Protein AF-A0A9P6FK44-F1 (afdb_monomer_lite)

Structure (mmCIF, N/CA/C/O backbone):
data_AF-A0A9P6FK44-F1
#
_entry.id   AF-A0A9P6FK44-F1
#
loop_
_atom_site.group_PDB
_atom_site.id
_atom_site.type_symbol
_atom_site.label_atom_id
_atom_site.label_alt_id
_atom_site.label_comp_id
_atom_site.label_asym_id
_atom_site.label_entity_id
_atom_site.label_seq_id
_atom_site.pdbx_PDB_ins_code
_atom_site.Cartn_x
_atom_site.Cartn_y
_atom_site.Cartn_z
_atom_site.occupancy
_atom_site.B_iso_or_equiv
_atom_site.auth_seq_id
_atom_site.auth_comp_id
_atom_site.auth_asym_id
_atom_site.auth_atom_id
_atom_site.pdbx_PDB_model_num
ATOM 1 N N . LEU A 1 1 ? -2.502 -4.506 -27.641 1.00 49.72 1 LEU A N 1
ATOM 2 C CA . LEU A 1 1 ? -2.031 -5.639 -26.803 1.00 49.72 1 LEU A CA 1
ATOM 3 C C . LEU A 1 1 ? -1.823 -5.286 -25.319 1.00 49.72 1 LEU A C 1
ATOM 5 O O . LEU A 1 1 ? -1.706 -6.205 -24.524 1.00 49.72 1 LEU A O 1
ATOM 9 N N . ILE A 1 2 ? -1.868 -4.007 -24.913 1.00 43.22 2 ILE A N 1
ATOM 10 C CA . ILE A 1 2 ? -1.705 -3.578 -23.504 1.00 43.22 2 ILE A CA 1
ATOM 11 C C . ILE A 1 2 ? -2.934 -3.891 -22.618 1.00 43.22 2 ILE A C 1
ATOM 13 O O . ILE A 1 2 ? -2.785 -4.146 -21.428 1.00 43.22 2 ILE A O 1
ATOM 17 N N . ASN A 1 3 ? -4.137 -3.997 -23.194 1.00 42.41 3 ASN A N 1
ATOM 18 C CA . ASN A 1 3 ? -5.368 -4.211 -22.414 1.00 42.41 3 ASN A CA 1
ATOM 19 C C . ASN A 1 3 ? -5.540 -5.632 -21.840 1.00 42.41 3 ASN A C 1
ATOM 21 O O . ASN A 1 3 ? -6.369 -5.824 -20.958 1.00 42.41 3 ASN A O 1
ATOM 25 N N . ASN A 1 4 ? -4.745 -6.619 -22.274 1.00 44.56 4 ASN A N 1
ATOM 26 C CA . ASN A 1 4 ? -4.814 -7.983 -21.728 1.00 44.56 4 ASN A CA 1
ATOM 27 C C . ASN A 1 4 ? -3.859 -8.224 -20.546 1.00 44.56 4 ASN A C 1
ATOM 29 O O . ASN A 1 4 ? -3.961 -9.262 -19.896 1.00 44.56 4 ASN A O 1
ATOM 33 N N . ALA A 1 5 ? -2.950 -7.289 -20.245 1.00 43.50 5 ALA A N 1
ATOM 34 C CA . ALA A 1 5 ? -2.02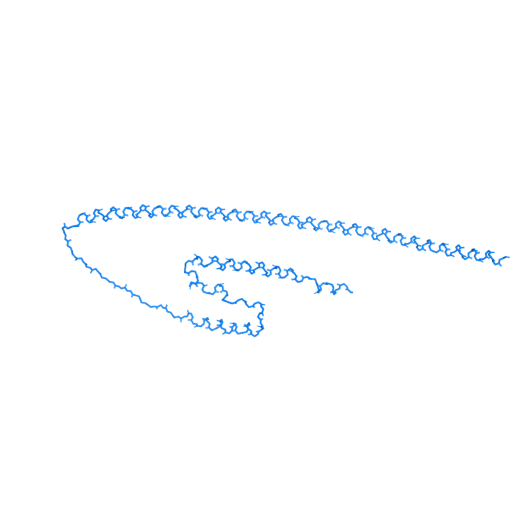8 -7.412 -19.113 1.00 43.50 5 ALA A CA 1
ATOM 35 C C . ALA A 1 5 ? -2.693 -7.054 -17.770 1.00 43.50 5 ALA A C 1
ATOM 37 O O . ALA A 1 5 ? -2.319 -7.603 -16.740 1.00 43.50 5 ALA A O 1
ATOM 38 N N . PHE A 1 6 ? -3.732 -6.209 -17.785 1.00 44.03 6 PHE A N 1
ATOM 39 C CA . PHE A 1 6 ? -4.447 -5.792 -16.573 1.00 44.03 6 PHE A CA 1
ATOM 40 C C . PHE A 1 6 ? -5.552 -6.758 -16.123 1.00 44.03 6 PHE A C 1
ATOM 42 O O . PHE A 1 6 ? -5.918 -6.752 -14.957 1.00 44.03 6 PHE A O 1
ATOM 49 N N . ILE A 1 7 ? -6.050 -7.643 -16.994 1.00 49.22 7 ILE A N 1
ATOM 50 C CA . ILE A 1 7 ? -7.041 -8.667 -16.596 1.00 49.22 7 ILE A CA 1
ATOM 51 C C . ILE A 1 7 ? -6.367 -9.825 -15.831 1.00 49.22 7 ILE A C 1
ATOM 53 O O . ILE A 1 7 ? -7.019 -10.548 -15.088 1.00 49.22 7 ILE A O 1
ATOM 57 N N . LYS A 1 8 ? -5.041 -9.973 -15.960 1.00 51.44 8 LYS A N 1
ATOM 58 C CA . LYS A 1 8 ? -4.207 -10.879 -15.150 1.00 51.44 8 LYS A CA 1
ATOM 59 C C . LYS A 1 8 ? -3.418 -10.147 -14.055 1.00 51.44 8 LYS A C 1
ATOM 61 O O . LYS A 1 8 ? -2.483 -10.725 -13.502 1.00 51.44 8 LYS A O 1
ATOM 66 N N . ALA A 1 9 ? -3.751 -8.888 -13.762 1.00 50.44 9 ALA A N 1
ATOM 67 C CA . ALA A 1 9 ? -3.100 -8.129 -12.701 1.00 50.44 9 ALA A CA 1
ATOM 68 C C . ALA A 1 9 ? -3.618 -8.592 -11.331 1.00 50.44 9 ALA A C 1
ATOM 70 O O . ALA A 1 9 ? -4.561 -8.050 -10.770 1.00 50.44 9 ALA A O 1
ATOM 71 N N . ASP A 1 10 ? -2.964 -9.644 -10.852 1.00 62.06 10 ASP A N 1
ATOM 72 C CA . ASP A 1 10 ? -2.706 -9.961 -9.455 1.00 62.06 10 ASP A CA 1
ATOM 73 C C . ASP A 1 10 ? -3.912 -9.904 -8.499 1.00 62.06 10 ASP A C 1
ATOM 75 O O . ASP A 1 10 ? -4.039 -9.011 -7.667 1.00 62.06 10 ASP A O 1
ATOM 79 N N . ASP A 1 11 ? -4.758 -10.939 -8.525 1.00 60.75 11 ASP A N 1
ATOM 80 C CA . ASP A 1 11 ? -5.801 -11.182 -7.508 1.00 60.75 11 ASP A CA 1
ATOM 81 C C . ASP A 1 11 ? -5.247 -11.318 -6.067 1.00 60.75 11 ASP A C 1
ATOM 83 O O . ASP A 1 11 ? -6.014 -11.432 -5.106 1.00 60.75 11 ASP A O 1
ATOM 87 N N . ARG A 1 12 ? -3.919 -11.279 -5.878 1.00 63.59 12 ARG A N 1
ATOM 88 C CA . ARG A 1 12 ? -3.257 -11.342 -4.568 1.00 63.59 12 ARG A CA 1
ATOM 89 C C . ARG A 1 12 ? -3.709 -10.244 -3.615 1.00 63.59 12 ARG A C 1
ATOM 91 O O . ARG A 1 12 ? -3.839 -10.519 -2.426 1.00 63.59 12 ARG A O 1
ATOM 98 N N . TRP A 1 13 ? -3.999 -9.030 -4.095 1.00 69.50 13 TRP A N 1
ATOM 99 C CA . TRP A 1 13 ? -4.490 -7.963 -3.211 1.00 69.50 13 TRP A CA 1
ATOM 100 C C . TRP A 1 13 ? -5.899 -8.267 -2.688 1.00 69.50 13 TRP A C 1
ATOM 102 O O . TRP A 1 13 ? -6.203 -7.990 -1.529 1.00 69.50 13 TRP A O 1
ATOM 112 N N . LYS A 1 14 ? -6.751 -8.889 -3.513 1.00 70.62 14 LYS A N 1
ATOM 113 C CA . LYS A 1 14 ? -8.105 -9.302 -3.128 1.00 70.62 14 LYS A CA 1
ATOM 114 C C . LYS A 1 14 ? -8.053 -10.443 -2.119 1.00 70.62 14 LYS A C 1
ATOM 116 O O . LYS A 1 14 ? -8.822 -10.440 -1.160 1.00 70.62 14 LYS A O 1
ATOM 121 N N . GLN A 1 15 ? -7.125 -11.380 -2.304 1.00 73.44 15 GLN A N 1
ATOM 122 C CA . GLN A 1 15 ? -6.864 -12.441 -1.337 1.00 73.44 15 GLN A CA 1
ATOM 123 C C . GLN A 1 15 ? -6.353 -11.874 -0.004 1.00 73.44 15 GLN A C 1
ATOM 125 O O . GLN A 1 15 ? -6.938 -12.169 1.033 1.00 73.44 15 GLN A O 1
ATOM 130 N N . ALA A 1 16 ? -5.349 -10.993 -0.027 1.00 70.62 16 ALA A N 1
ATOM 131 C CA . ALA A 1 16 ? -4.820 -10.352 1.178 1.00 70.62 16 ALA A CA 1
ATOM 132 C C . ALA A 1 16 ? -5.887 -9.520 1.913 1.00 70.62 16 ALA A C 1
ATOM 134 O O . ALA A 1 16 ? -5.978 -9.546 3.140 1.00 70.62 16 ALA A O 1
ATOM 135 N N . TRP A 1 17 ? -6.742 -8.811 1.171 1.00 74.06 17 TRP A N 1
ATOM 136 C CA . TRP A 1 17 ? -7.867 -8.069 1.739 1.00 74.06 17 TRP A CA 1
ATOM 137 C C . TRP A 1 17 ? -8.881 -8.993 2.427 1.00 74.06 17 TRP A C 1
ATOM 139 O O . TRP A 1 17 ? -9.330 -8.696 3.535 1.00 74.06 17 TRP A O 1
ATOM 149 N N . LEU A 1 18 ? -9.214 -10.129 1.804 1.00 74.75 18 LEU A N 1
ATOM 150 C CA . LEU A 1 18 ? -10.109 -11.129 2.391 1.00 74.75 18 LEU A CA 1
ATOM 151 C C . LEU A 1 18 ? -9.508 -11.771 3.641 1.00 74.75 18 LEU A C 1
ATOM 153 O O . LEU A 1 18 ? -10.197 -11.870 4.653 1.00 74.75 18 LEU A O 1
ATOM 157 N N . GLU A 1 19 ? -8.234 -12.155 3.599 1.00 74.88 19 GLU A N 1
ATOM 158 C CA . GLU A 1 19 ? -7.525 -12.745 4.738 1.00 74.88 19 GLU A CA 1
ATOM 159 C C . GLU A 1 19 ? -7.482 -11.784 5.934 1.00 74.88 19 GLU A C 1
ATOM 161 O O . GLU A 1 19 ? -7.822 -12.171 7.055 1.00 74.88 19 GLU A O 1
ATOM 166 N N . ASN A 1 20 ? -7.159 -10.508 5.699 1.00 72.25 20 ASN A N 1
ATOM 167 C CA . ASN A 1 20 ? -7.159 -9.488 6.749 1.00 72.25 20 ASN A CA 1
ATOM 168 C C . ASN A 1 20 ? -8.558 -9.273 7.345 1.00 72.25 20 ASN A C 1
ATOM 170 O O . ASN A 1 20 ? -8.705 -9.142 8.561 1.00 72.25 20 ASN A O 1
ATOM 174 N N . ARG A 1 21 ? -9.601 -9.276 6.507 1.00 76.06 21 ARG A N 1
ATOM 175 C CA . ARG A 1 21 ? -10.987 -9.111 6.962 1.00 76.06 21 ARG A CA 1
ATOM 176 C C . ARG A 1 21 ? -11.486 -10.319 7.757 1.00 76.06 21 ARG A C 1
ATOM 178 O O . ARG A 1 21 ? -12.197 -10.127 8.739 1.00 76.06 21 ARG A O 1
ATOM 185 N N . LEU A 1 22 ? -11.094 -11.536 7.375 1.00 76.25 22 LEU A N 1
ATOM 186 C CA . LEU A 1 22 ? -11.424 -12.759 8.113 1.00 76.25 22 LEU A CA 1
ATOM 187 C C . LEU A 1 22 ? -10.784 -12.767 9.497 1.00 76.25 22 LEU A C 1
ATOM 189 O O . LEU A 1 22 ? -11.488 -13.000 10.472 1.00 76.25 22 LEU A O 1
ATOM 193 N N . ARG A 1 23 ? -9.496 -12.419 9.597 1.00 76.69 23 ARG A N 1
ATOM 194 C CA . ARG A 1 23 ? -8.820 -12.306 10.898 1.00 76.69 23 ARG A CA 1
ATOM 195 C C . ARG A 1 23 ? -9.512 -11.308 11.818 1.00 76.69 23 ARG A C 1
ATOM 197 O O . ARG A 1 23 ? -9.655 -11.573 13.003 1.00 76.69 23 ARG A O 1
ATOM 204 N N . TYR A 1 24 ? -9.971 -10.177 11.285 1.00 77.69 24 TYR A N 1
ATOM 205 C CA . TYR A 1 24 ? -10.696 -9.193 12.088 1.00 77.69 24 TYR A CA 1
ATOM 206 C C . TYR A 1 24 ? -12.019 -9.749 12.636 1.00 77.69 24 TYR A C 1
ATOM 208 O O . TYR A 1 24 ? -12.319 -9.571 13.815 1.00 77.69 24 TYR A O 1
ATOM 216 N N . VAL A 1 25 ? -12.790 -10.455 11.798 1.00 77.06 25 VAL A N 1
ATOM 217 C CA . VAL A 1 25 ? -14.045 -11.102 12.216 1.00 77.06 25 VAL A CA 1
ATOM 218 C C . VAL A 1 25 ? -13.781 -12.207 13.237 1.00 77.06 25 VAL A C 1
ATOM 220 O O . VAL A 1 25 ? -14.467 -12.253 14.248 1.00 77.06 25 VAL A O 1
ATOM 223 N N . GLU A 1 26 ? -12.768 -13.043 13.018 1.00 76.56 26 GLU A N 1
ATOM 224 C CA . GLU A 1 26 ? -12.374 -14.118 13.934 1.00 76.56 26 GLU A CA 1
ATOM 225 C C . GLU A 1 26 ? -11.943 -13.573 15.301 1.00 76.56 26 GLU A C 1
ATOM 227 O O . GLU A 1 26 ? -12.361 -14.084 16.336 1.00 76.56 26 GLU A O 1
ATOM 232 N N . ILE A 1 27 ? -11.151 -12.497 15.330 1.00 75.81 27 ILE A N 1
ATOM 233 C CA . ILE A 1 27 ? -10.742 -11.848 16.582 1.00 75.81 27 ILE A CA 1
ATOM 234 C C . ILE A 1 27 ? -11.962 -11.260 17.299 1.00 75.81 27 ILE A C 1
ATOM 236 O O . ILE A 1 27 ? -12.119 -11.471 18.500 1.00 75.81 27 ILE A O 1
ATOM 240 N N . ALA A 1 28 ? -12.844 -10.557 16.582 1.00 78.94 28 ALA A N 1
ATOM 241 C CA . ALA A 1 28 ? -14.073 -10.014 17.159 1.00 78.94 28 ALA A CA 1
ATOM 242 C C . ALA A 1 28 ? -14.981 -11.123 17.716 1.00 78.94 28 ALA A C 1
ATOM 244 O O . ALA A 1 28 ? -15.521 -10.996 18.817 1.00 78.94 28 ALA A O 1
ATOM 245 N N . GLU A 1 29 ? -15.095 -12.233 16.989 1.00 79.19 29 GLU A N 1
ATOM 246 C CA . GLU A 1 29 ? -15.841 -13.404 17.419 1.00 79.19 29 GLU A CA 1
ATOM 247 C C . GLU A 1 29 ? -15.226 -14.024 18.685 1.00 79.19 29 GLU A C 1
ATOM 249 O O . GLU A 1 29 ? -15.941 -14.267 19.661 1.00 79.19 29 GLU A O 1
ATOM 254 N N . ASN A 1 30 ? -13.907 -14.225 18.707 1.00 79.69 30 ASN A N 1
ATOM 255 C CA . ASN A 1 30 ? -13.181 -14.792 19.843 1.00 79.69 30 ASN A CA 1
ATOM 256 C C . ASN A 1 30 ? -13.307 -13.925 21.099 1.00 79.69 30 ASN A C 1
ATOM 258 O O . ASN A 1 30 ? -13.574 -14.442 22.182 1.00 79.69 30 ASN A O 1
ATOM 262 N N . MET A 1 31 ? -13.208 -12.601 20.958 1.00 76.81 31 MET A N 1
ATOM 263 C CA . MET A 1 31 ? -13.399 -11.678 22.080 1.00 76.81 31 MET A CA 1
ATOM 264 C C . MET A 1 31 ? -14.824 -11.738 22.649 1.00 76.81 31 MET A C 1
ATOM 266 O O . MET A 1 31 ? -15.002 -11.609 23.859 1.00 76.81 31 MET A O 1
ATOM 270 N N . SER A 1 32 ? -15.835 -11.984 21.808 1.00 80.75 32 SER A N 1
ATOM 271 C CA . SER A 1 32 ? -17.236 -12.046 22.248 1.00 80.75 32 SER A CA 1
ATOM 272 C C . SER A 1 32 ? -17.562 -13.249 23.145 1.00 80.75 32 SER A C 1
ATOM 274 O O . SER A 1 32 ? -18.490 -13.166 23.945 1.00 80.75 32 SER A O 1
ATOM 276 N N . TYR A 1 33 ? -16.798 -14.350 23.070 1.00 76.44 33 TYR A N 1
ATOM 277 C CA . TYR A 1 33 ? -17.008 -15.523 23.936 1.00 76.44 33 TYR A CA 1
ATOM 278 C C . TYR A 1 33 ? -16.711 -15.243 25.410 1.00 76.44 33 TYR A C 1
ATOM 280 O O . TYR A 1 33 ? -17.233 -15.930 26.284 1.00 76.44 33 TYR A O 1
ATOM 288 N N . HIS A 1 34 ? -15.876 -14.246 25.691 1.00 80.56 34 HIS A N 1
ATOM 289 C CA . HIS A 1 34 ? -15.496 -13.893 27.055 1.00 80.56 34 HIS A CA 1
ATOM 290 C C . HIS A 1 34 ? -16.488 -12.940 27.729 1.00 80.56 34 HIS A C 1
ATOM 292 O O . HIS A 1 34 ? -16.311 -12.621 28.902 1.00 80.56 34 HIS A O 1
ATOM 298 N N . ILE A 1 35 ? -17.523 -12.489 27.012 1.00 80.94 35 ILE A N 1
ATOM 299 C CA . ILE A 1 35 ? -18.550 -11.588 27.533 1.00 80.94 35 ILE A CA 1
ATOM 300 C C . ILE A 1 35 ? -19.781 -12.426 27.925 1.00 80.94 35 ILE A C 1
ATOM 302 O O . ILE A 1 35 ? -20.461 -12.955 27.039 1.00 80.94 35 ILE A O 1
ATOM 306 N N . PRO A 1 36 ? -20.099 -12.563 29.228 1.00 83.00 36 PRO A N 1
ATOM 307 C CA . PRO A 1 36 ? -21.263 -13.326 29.680 1.00 83.00 36 PRO A CA 1
ATOM 308 C C . PRO A 1 36 ? -22.567 -12.783 29.080 1.00 83.00 36 PRO A C 1
ATOM 310 O O . PRO A 1 36 ? -22.758 -11.571 29.009 1.00 83.00 36 PRO A O 1
ATOM 313 N N . GLY A 1 37 ? -23.455 -13.670 28.619 1.00 80.19 37 GLY A N 1
ATOM 314 C CA . GLY A 1 37 ? -24.763 -13.311 28.051 1.00 80.19 37 GLY A CA 1
ATOM 315 C C . GLY A 1 37 ? -24.732 -12.644 26.667 1.00 80.19 37 GLY A C 1
ATOM 316 O O . GLY A 1 37 ? -25.777 -12.471 26.038 1.00 80.19 37 GLY A O 1
ATOM 317 N N . PHE A 1 38 ? -23.555 -12.303 26.129 1.00 82.44 38 PHE A N 1
ATOM 318 C CA . PHE A 1 38 ? -23.446 -11.623 24.834 1.00 82.44 38 PHE A CA 1
ATOM 319 C C . PHE A 1 38 ? -23.967 -12.490 23.684 1.00 82.44 38 PHE A C 1
ATOM 321 O O . PHE A 1 38 ? -24.707 -12.018 22.825 1.00 82.44 38 PHE A O 1
ATOM 328 N N . ARG A 1 39 ? -23.622 -13.782 23.684 1.00 75.75 39 ARG A N 1
ATOM 329 C CA . ARG A 1 39 ? -24.067 -14.745 22.662 1.00 75.75 39 ARG A CA 1
ATOM 330 C C . ARG A 1 39 ? -25.569 -15.001 22.709 1.00 75.75 39 ARG A C 1
ATOM 332 O O . ARG A 1 39 ? -26.142 -15.264 21.664 1.00 75.75 39 ARG A O 1
ATOM 339 N N . GLU A 1 40 ? -26.174 -14.924 23.889 1.00 77.88 40 GLU A N 1
ATOM 340 C CA . GLU A 1 40 ? -27.610 -15.130 24.114 1.00 77.88 40 GLU A CA 1
ATOM 341 C C . GLU A 1 40 ? -28.414 -13.894 23.697 1.00 77.88 40 GLU A C 1
ATOM 343 O O . GLU A 1 40 ? -29.462 -14.013 23.073 1.00 77.88 40 GLU A O 1
ATOM 348 N N . THR A 1 41 ? -27.874 -12.703 23.965 1.00 80.19 41 THR A N 1
ATOM 349 C CA . THR A 1 41 ? -28.511 -11.423 23.620 1.00 80.19 41 THR A CA 1
ATOM 350 C C . THR A 1 41 ? -28.349 -11.087 22.133 1.00 80.19 41 THR A C 1
ATOM 352 O O . THR A 1 41 ? -29.250 -10.534 21.508 1.00 80.19 41 THR A O 1
ATOM 355 N N . PHE A 1 42 ? -27.205 -11.440 21.535 1.00 77.06 42 PHE A N 1
ATOM 356 C CA . PHE A 1 42 ? -26.833 -11.071 20.166 1.00 77.06 42 PHE A CA 1
ATOM 357 C C . PHE A 1 42 ? -26.533 -12.297 19.293 1.00 77.06 42 PHE A C 1
ATOM 359 O O . PHE A 1 42 ? -25.536 -12.335 18.567 1.00 77.06 42 PHE A O 1
ATOM 366 N N . ILE A 1 43 ? -27.428 -13.292 19.323 1.00 69.25 43 ILE A N 1
ATOM 367 C CA . ILE A 1 43 ? -27.321 -14.556 18.562 1.00 69.25 43 ILE A CA 1
ATOM 368 C C . ILE A 1 43 ? -27.067 -14.317 17.059 1.00 69.25 43 ILE A C 1
ATOM 370 O O . ILE A 1 43 ? -26.424 -15.139 16.403 1.00 69.25 43 ILE A O 1
ATOM 374 N N . ASN A 1 44 ? -27.536 -13.186 16.518 1.00 67.62 44 ASN A N 1
ATOM 375 C CA . ASN A 1 44 ? -27.514 -12.876 15.086 1.00 67.62 44 ASN A CA 1
ATOM 376 C C . ASN A 1 44 ? -26.368 -11.950 14.641 1.00 67.62 44 ASN A C 1
ATOM 378 O O . ASN A 1 44 ? -26.274 -11.642 13.453 1.00 67.62 44 ASN A O 1
ATOM 382 N N . TRP A 1 45 ? -25.503 -11.477 15.550 1.00 71.44 45 TRP A N 1
ATOM 383 C CA . TRP A 1 45 ? -24.444 -10.526 15.171 1.00 71.44 45 TRP A CA 1
ATOM 384 C C . TRP A 1 45 ? -23.257 -11.168 14.461 1.00 71.44 45 TRP A C 1
ATOM 386 O O . TRP A 1 45 ? -22.592 -10.509 13.661 1.00 71.44 45 TRP A O 1
ATOM 396 N N . PHE A 1 46 ? -23.023 -12.455 14.707 1.00 66.56 46 PHE A N 1
ATOM 397 C CA . PHE A 1 46 ? -22.014 -13.228 14.000 1.00 66.56 46 PHE A CA 1
ATOM 398 C C . PHE A 1 46 ? -22.695 -14.299 13.145 1.00 66.56 46 PHE A C 1
ATOM 400 O O . PHE A 1 46 ? -23.558 -15.027 13.646 1.00 66.56 46 PHE A O 1
ATOM 407 N N . PRO A 1 47 ? -22.338 -14.422 11.855 1.00 63.06 47 PRO A N 1
ATOM 408 C CA . PRO A 1 47 ? -22.848 -15.503 11.029 1.00 63.06 47 PRO A CA 1
ATOM 409 C C . PRO A 1 47 ? -22.429 -16.843 11.638 1.00 63.06 47 PRO A C 1
ATOM 411 O O . PRO A 1 47 ? -21.242 -17.081 11.831 1.00 63.06 47 PRO A O 1
ATOM 414 N N . LYS A 1 48 ? -23.387 -17.744 11.885 1.00 62.06 48 LYS A N 1
ATOM 415 C CA . LYS A 1 48 ? -23.082 -19.113 12.348 1.00 62.06 48 LYS A CA 1
ATOM 416 C C . LYS A 1 48 ? -22.233 -19.892 11.333 1.00 62.06 48 LYS A C 1
ATOM 418 O O . LYS A 1 48 ? -21.519 -20.813 11.707 1.00 62.06 48 LYS A O 1
ATOM 423 N N . GLU A 1 49 ? -22.324 -19.526 10.053 1.00 59.00 49 GLU A N 1
ATOM 424 C CA . GLU A 1 49 ? -21.579 -20.127 8.946 1.00 59.00 49 GLU A CA 1
ATOM 425 C C . GLU A 1 49 ? -21.175 -19.027 7.944 1.00 59.00 49 GLU A C 1
ATOM 427 O O . GLU A 1 49 ? -22.029 -18.298 7.430 1.00 59.00 49 GLU A O 1
ATOM 432 N N . ILE A 1 50 ? -19.875 -18.895 7.650 1.00 59.06 50 ILE A N 1
ATOM 433 C CA . ILE A 1 50 ? -19.351 -17.942 6.658 1.00 59.06 50 ILE A CA 1
ATOM 434 C C . ILE A 1 50 ? -19.174 -18.664 5.315 1.00 59.06 50 ILE A C 1
ATOM 436 O O . ILE A 1 50 ? -18.259 -19.458 5.108 1.00 59.06 50 ILE A O 1
ATOM 440 N N . TYR A 1 51 ? -20.067 -18.373 4.374 1.00 54.00 51 TYR A N 1
ATOM 441 C CA . TYR A 1 51 ? -20.197 -19.057 3.087 1.00 54.00 51 TYR A CA 1
ATOM 442 C C . TYR A 1 51 ? -19.423 -18.350 1.959 1.00 54.00 51 TYR A C 1
ATOM 444 O O . TYR A 1 51 ? -20.027 -17.811 1.036 1.00 54.00 51 TYR A O 1
ATOM 452 N N . TYR A 1 52 ? -18.086 -18.332 2.011 1.00 53.81 52 TYR A N 1
ATOM 453 C CA . TYR A 1 52 ? -17.284 -17.631 0.986 1.00 53.81 52 TYR A CA 1
ATOM 454 C C . TYR A 1 52 ? -16.793 -18.525 -0.169 1.00 53.81 52 TYR A C 1
ATOM 456 O O . 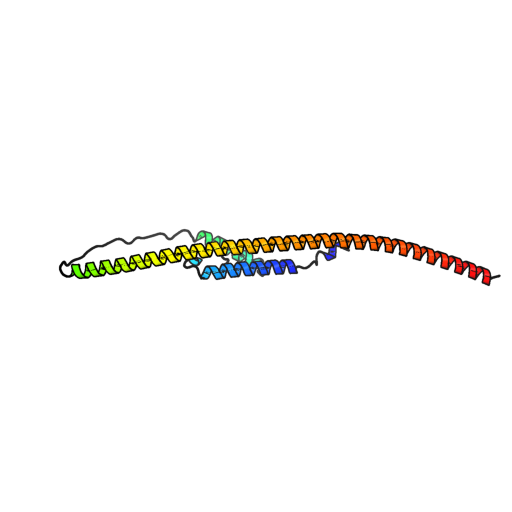TYR A 1 52 ? -16.607 -18.044 -1.283 1.00 53.81 52 TYR A O 1
ATOM 464 N N . THR A 1 53 ? -16.660 -19.839 0.048 1.00 47.38 53 THR A N 1
ATOM 465 C CA . THR A 1 53 ? -16.496 -20.858 -1.018 1.00 47.38 53 THR A CA 1
ATOM 466 C C . THR A 1 53 ? -17.831 -21.474 -1.437 1.00 47.38 53 THR A C 1
ATOM 468 O O . THR A 1 53 ? -17.885 -22.490 -2.132 1.00 47.38 53 THR A O 1
ATOM 471 N N . ALA A 1 54 ? -18.928 -20.880 -0.977 1.00 61.53 54 ALA A N 1
ATOM 472 C CA . ALA A 1 54 ? -20.241 -21.455 -1.120 1.00 61.53 54 ALA A CA 1
ATOM 473 C C . ALA A 1 54 ? -20.714 -21.403 -2.562 1.00 61.53 54 ALA A C 1
ATOM 475 O O . ALA A 1 54 ? -20.660 -20.378 -3.244 1.00 61.53 54 ALA A O 1
ATOM 476 N N . THR A 1 55 ? -21.252 -22.526 -3.008 1.00 66.50 55 THR A N 1
ATOM 477 C CA . THR A 1 55 ? -21.970 -22.571 -4.272 1.00 66.50 55 THR A CA 1
ATOM 478 C C . THR A 1 55 ? -23.186 -21.635 -4.206 1.00 66.50 55 THR A C 1
ATOM 480 O O . THR A 1 55 ? -23.784 -21.467 -3.136 1.00 66.50 55 THR A O 1
ATOM 483 N N . PRO A 1 56 ? -23.640 -21.072 -5.341 1.00 69.81 56 PRO A N 1
ATOM 484 C CA . PRO A 1 56 ? -24.860 -20.258 -5.389 1.00 69.81 56 PRO A CA 1
ATOM 485 C C . PRO A 1 56 ? -26.083 -20.948 -4.757 1.00 69.81 56 PRO A C 1
ATOM 487 O O . PRO A 1 56 ? -26.977 -20.295 -4.221 1.00 69.81 56 PRO A O 1
ATOM 490 N N . TYR A 1 57 ? -26.105 -22.284 -4.778 1.00 73.88 57 TYR A N 1
ATOM 491 C CA . TYR A 1 57 ? -27.120 -23.096 -4.118 1.00 73.88 57 TYR A CA 1
ATOM 492 C C . TYR A 1 57 ? -27.093 -22.965 -2.586 1.00 73.88 57 TYR A C 1
ATOM 494 O O . TYR A 1 57 ? -28.140 -22.754 -1.977 1.00 73.88 57 TYR A O 1
ATOM 502 N N . GLN A 1 58 ? -25.915 -23.045 -1.964 1.00 70.50 58 GLN A N 1
ATOM 503 C CA . GLN A 1 58 ? -25.755 -22.908 -0.510 1.00 70.50 58 GLN A CA 1
ATOM 504 C C . GLN A 1 58 ? -26.152 -21.507 -0.031 1.00 70.50 58 GLN A C 1
ATOM 506 O O . GLN A 1 58 ? -26.896 -21.383 0.940 1.00 70.50 58 GLN A O 1
ATOM 511 N N . VAL A 1 59 ? -25.777 -20.464 -0.780 1.00 69.94 59 VAL A N 1
ATOM 512 C CA . VAL A 1 59 ? -26.196 -19.080 -0.500 1.00 69.94 59 VAL A CA 1
ATOM 513 C C . VAL A 1 59 ? -27.722 -18.951 -0.553 1.00 69.94 59 VAL A C 1
ATOM 515 O O . VAL A 1 59 ? -28.339 -18.392 0.350 1.00 69.94 59 VAL A O 1
ATOM 518 N N . LYS A 1 60 ? -28.369 -19.536 -1.569 1.00 75.25 60 LYS A N 1
ATOM 519 C CA . LYS A 1 60 ? -29.836 -19.525 -1.693 1.00 75.25 60 LYS A CA 1
ATOM 520 C C . LYS A 1 60 ? -30.536 -20.247 -0.535 1.00 75.25 60 LYS A C 1
ATOM 522 O O . LYS A 1 60 ? -31.604 -19.816 -0.107 1.00 75.25 60 LYS A O 1
ATOM 527 N N . GLN A 1 61 ? -29.964 -21.343 -0.036 1.00 74.94 61 GLN A N 1
ATOM 528 C CA . GLN 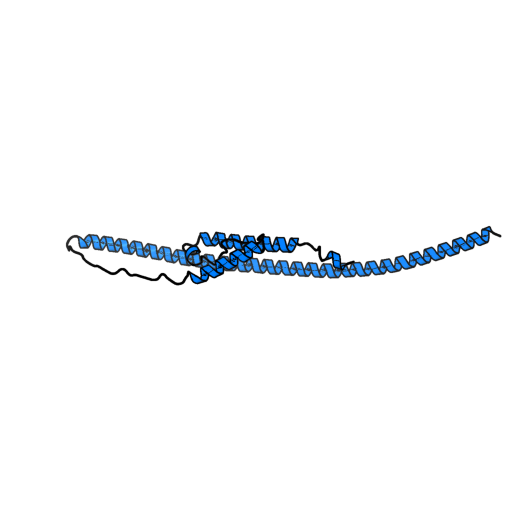A 1 61 ? -30.511 -22.076 1.111 1.00 74.94 61 GLN A CA 1
ATOM 529 C C . GLN A 1 61 ? -30.354 -21.300 2.425 1.00 74.94 61 GLN A C 1
ATOM 531 O O . GLN A 1 61 ? -31.280 -21.306 3.234 1.00 74.94 61 GLN A O 1
ATOM 536 N N . TYR A 1 62 ? -29.240 -20.587 2.607 1.00 70.75 62 TYR A N 1
ATOM 537 C CA . TYR A 1 62 ? -29.024 -19.707 3.757 1.00 70.75 62 TYR A CA 1
ATOM 538 C C . TYR A 1 62 ? -30.102 -18.619 3.847 1.00 70.75 62 TYR A C 1
ATOM 540 O O . TYR A 1 62 ? -30.781 -18.514 4.866 1.00 70.75 62 TYR A O 1
ATOM 548 N N . TRP A 1 63 ? -30.357 -17.892 2.754 1.00 72.12 63 TRP A N 1
ATOM 549 C CA . TRP A 1 63 ? -31.383 -16.841 2.735 1.00 72.12 63 TRP A CA 1
ATOM 550 C C . TRP A 1 63 ? -32.791 -17.366 3.047 1.00 72.12 63 TRP A C 1
ATOM 552 O O . TRP A 1 63 ? -33.558 -16.702 3.734 1.00 72.12 63 TRP A O 1
ATOM 562 N N . ARG A 1 64 ? -33.119 -18.596 2.626 1.00 76.50 64 ARG A N 1
ATOM 563 C CA . ARG A 1 64 ? -34.384 -19.266 2.988 1.00 76.50 64 ARG A CA 1
ATOM 564 C C . ARG A 1 64 ? -34.477 -19.665 4.460 1.00 76.50 64 ARG A C 1
ATOM 566 O O . ARG A 1 64 ? -35.574 -19.943 4.936 1.00 76.50 64 ARG A O 1
ATOM 573 N N . ARG A 1 65 ? -33.346 -19.832 5.145 1.00 70.56 65 ARG A N 1
ATOM 574 C CA . ARG A 1 65 ? -33.304 -20.150 6.576 1.00 70.56 65 ARG A CA 1
ATOM 575 C C . ARG A 1 65 ? -33.412 -18.871 7.400 1.00 70.56 65 ARG A C 1
ATOM 577 O O . ARG A 1 65 ? -34.230 -18.834 8.303 1.00 70.56 65 ARG A O 1
ATOM 584 N N . VAL A 1 66 ? -32.668 -17.825 7.034 1.00 65.81 66 VAL A N 1
ATOM 585 C CA . VAL A 1 66 ? -32.747 -16.503 7.682 1.00 65.81 66 VAL A CA 1
ATOM 586 C C . VAL A 1 66 ? -34.166 -15.943 7.616 1.00 65.81 66 VAL A C 1
ATOM 588 O O . VAL A 1 66 ? -34.717 -15.586 8.646 1.00 65.81 66 VAL A O 1
ATOM 591 N N . ALA A 1 67 ? -34.807 -16.000 6.444 1.00 67.31 67 ALA A N 1
ATOM 592 C CA . ALA A 1 67 ? -36.185 -15.533 6.277 1.00 67.31 67 ALA A CA 1
ATOM 593 C C . ALA A 1 67 ? -37.224 -16.286 7.135 1.00 67.31 67 ALA A C 1
ATOM 595 O O . ALA A 1 67 ? -38.326 -15.788 7.299 1.00 67.31 67 ALA A O 1
ATOM 596 N N . ARG A 1 68 ? -36.898 -17.477 7.661 1.00 65.50 68 ARG A N 1
ATOM 597 C CA . ARG A 1 68 ? -37.767 -18.231 8.582 1.00 65.50 68 ARG A CA 1
ATOM 598 C C . ARG A 1 68 ? -37.519 -17.898 10.052 1.00 65.50 68 ARG A C 1
ATOM 600 O O . ARG A 1 68 ? -38.429 -18.027 10.852 1.00 65.50 68 ARG A O 1
ATOM 607 N N . ILE A 1 69 ? -36.302 -17.484 10.404 1.00 61.56 69 ILE A N 1
ATOM 608 C CA . ILE A 1 69 ? -35.930 -17.165 11.790 1.00 61.56 69 ILE A CA 1
ATOM 609 C C . ILE A 1 69 ? -36.544 -15.824 12.222 1.00 61.56 69 ILE A C 1
ATOM 611 O O . ILE A 1 69 ? -36.953 -15.695 13.370 1.00 61.56 69 ILE A O 1
ATOM 615 N N . ASP A 1 70 ? -36.686 -14.863 11.304 1.00 54.69 70 ASP A N 1
ATOM 616 C CA . ASP A 1 70 ? -37.354 -13.581 11.590 1.00 54.69 70 ASP A CA 1
ATOM 617 C C . ASP A 1 70 ? -38.848 -13.741 11.953 1.00 54.69 70 ASP A C 1
ATOM 619 O O . ASP A 1 70 ? -39.423 -12.846 12.568 1.00 54.69 70 ASP A O 1
ATOM 623 N N . GLU A 1 71 ? -39.476 -14.878 11.626 1.00 55.12 71 GLU A N 1
ATOM 624 C CA . GLU A 1 71 ? -40.879 -15.169 11.968 1.00 55.12 71 GLU A CA 1
ATOM 625 C C . GLU A 1 71 ? -41.053 -15.833 13.353 1.00 55.12 71 GLU A C 1
ATOM 627 O O . GLU A 1 71 ? -42.156 -15.811 13.892 1.00 55.12 71 GLU A O 1
ATOM 632 N N . GLU A 1 72 ? -39.993 -16.383 13.965 1.00 52.66 72 GLU A N 1
ATOM 633 C CA . GLU A 1 72 ? -40.068 -17.141 15.234 1.00 52.66 72 GLU A CA 1
ATOM 634 C C . GLU A 1 72 ? -39.721 -16.320 16.499 1.00 52.66 72 GLU A C 1
ATOM 636 O O . GLU A 1 72 ? -39.974 -16.786 17.605 1.00 52.66 72 GLU A O 1
ATOM 641 N N . ILE A 1 73 ? -39.187 -15.093 16.390 1.00 53.81 73 ILE A N 1
ATOM 642 C CA . ILE A 1 73 ? -38.702 -14.286 17.546 1.00 53.81 73 ILE A CA 1
ATOM 643 C C . ILE A 1 73 ? -39.815 -13.420 18.191 1.00 53.81 73 ILE A C 1
ATOM 645 O O . ILE A 1 73 ? -39.560 -12.469 18.927 1.00 53.81 73 ILE A O 1
ATOM 649 N N . ILE A 1 74 ? -41.088 -13.740 17.962 1.00 44.62 74 ILE A N 1
ATOM 650 C CA . ILE A 1 74 ? -42.217 -13.097 18.651 1.00 44.62 74 ILE A CA 1
ATOM 651 C C . ILE A 1 74 ? -42.948 -14.190 19.422 1.00 44.62 74 ILE A C 1
ATOM 653 O O . ILE A 1 74 ? -43.793 -14.834 18.827 1.00 44.62 74 ILE A O 1
ATOM 657 N N . PHE A 1 75 ? -42.584 -14.430 20.686 1.00 45.66 75 PHE A N 1
ATOM 658 C CA . PHE A 1 75 ? -43.413 -14.952 21.795 1.00 45.66 75 PHE A CA 1
ATOM 659 C C . PHE A 1 75 ? -42.515 -15.626 22.845 1.00 45.66 75 PHE A C 1
ATOM 661 O O . PHE A 1 75 ? -42.081 -16.748 22.629 1.00 45.66 75 PHE A O 1
ATOM 668 N N . GLU A 1 76 ? -42.270 -14.948 23.971 1.00 38.66 76 GLU A N 1
ATOM 669 C CA . GLU A 1 76 ? -42.201 -15.532 25.327 1.00 38.66 76 GLU A CA 1
ATOM 670 C C . GLU A 1 76 ? -41.893 -14.413 26.341 1.00 38.66 76 GLU A C 1
ATOM 672 O O . GLU A 1 76 ? -40.745 -14.059 26.591 1.00 38.66 76 GLU A O 1
ATOM 677 N N . ASP A 1 77 ? -42.952 -13.823 26.897 1.00 40.12 77 ASP A N 1
ATOM 678 C CA . ASP A 1 77 ? -42.924 -13.061 28.149 1.00 40.12 77 ASP A CA 1
ATOM 679 C C . ASP A 1 77 ? -44.117 -13.554 28.971 1.00 40.12 77 ASP A C 1
ATOM 681 O O . ASP A 1 77 ? -45.260 -13.279 28.601 1.00 40.12 77 ASP A O 1
ATOM 685 N N . ASP A 1 78 ? -43.871 -14.349 30.017 1.00 33.09 78 ASP A N 1
ATOM 686 C CA . ASP A 1 78 ? -44.843 -14.511 31.097 1.00 33.09 78 ASP A CA 1
ATOM 687 C C . ASP A 1 78 ? -44.218 -15.020 32.415 1.00 33.09 78 ASP A C 1
ATOM 689 O O . ASP A 1 78 ? -43.545 -16.049 32.468 1.00 33.09 78 ASP A O 1
ATOM 693 N N . SER A 1 79 ? -44.598 -14.314 33.487 1.00 40.16 79 SER A N 1
ATOM 694 C CA . SER A 1 79 ? -44.852 -14.795 34.854 1.00 40.16 79 SER A CA 1
ATOM 695 C C . SER A 1 79 ? -43.761 -14.786 35.945 1.00 40.16 79 SER A C 1
ATOM 697 O O . SER A 1 79 ? -43.048 -15.752 36.189 1.00 40.16 79 SER A O 1
ATOM 699 N N . THR A 1 80 ? -43.795 -13.693 36.724 1.00 37.66 80 THR A N 1
ATOM 700 C CA . THR A 1 80 ? -44.263 -13.612 38.134 1.00 37.66 80 THR A CA 1
ATOM 701 C C . THR A 1 80 ? -43.758 -14.621 39.181 1.00 37.66 80 THR A C 1
ATOM 703 O O . THR A 1 80 ? -44.027 -1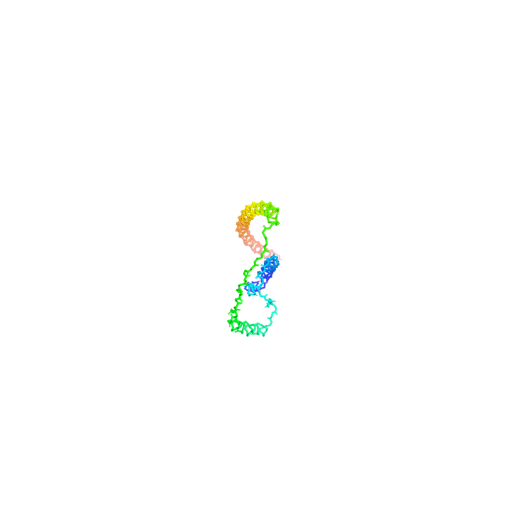5.815 39.108 1.00 37.66 80 THR A O 1
ATOM 706 N N . SER A 1 81 ? -43.235 -14.107 40.307 1.00 35.78 81 SER A N 1
ATOM 707 C CA . SER A 1 81 ? -43.386 -14.746 41.628 1.00 35.78 81 SER A CA 1
ATOM 708 C C . SER A 1 81 ? -43.407 -13.721 42.766 1.00 35.78 81 SER A C 1
ATOM 710 O O . SER A 1 81 ? -42.579 -12.817 42.844 1.00 35.78 81 SER A O 1
ATOM 712 N N . GLN A 1 82 ? -44.409 -13.881 43.628 1.00 33.06 82 GLN A N 1
ATOM 713 C CA . GLN A 1 82 ? -44.811 -13.021 44.735 1.00 33.06 82 GLN A CA 1
ATOM 714 C C . GLN A 1 82 ? -44.677 -13.810 46.054 1.00 33.06 82 GLN A C 1
ATOM 716 O O . GLN A 1 82 ? -44.947 -15.011 46.062 1.00 33.06 82 GLN A O 1
ATOM 721 N N . SER A 1 83 ? -44.410 -13.088 47.155 1.00 36.75 83 SER A N 1
ATOM 722 C CA . SER A 1 83 ? -44.702 -13.461 48.562 1.00 36.75 83 SER A CA 1
ATOM 723 C C . SER A 1 83 ? -43.720 -14.468 49.218 1.00 36.75 83 SER A C 1
ATOM 725 O O . SER A 1 83 ? -43.166 -15.324 48.548 1.00 36.75 83 SER A O 1
ATOM 727 N N . THR A 1 84 ? -43.421 -14.482 50.528 1.00 30.31 84 THR A N 1
ATOM 728 C CA . THR A 1 84 ? -44.206 -14.106 51.724 1.00 30.31 84 THR A CA 1
ATOM 729 C C . THR A 1 84 ? -43.279 -13.955 52.953 1.00 30.31 84 THR A C 1
ATOM 731 O O . THR A 1 84 ? -42.311 -14.702 53.084 1.00 30.31 84 THR A O 1
ATOM 734 N N . GLU A 1 85 ? -43.599 -13.036 53.870 1.00 40.44 85 GLU A N 1
ATOM 735 C CA . GLU A 1 85 ? -43.020 -12.911 55.224 1.00 40.44 85 GLU A CA 1
ATOM 736 C C . GLU A 1 85 ? -43.482 -14.034 56.175 1.00 40.44 85 GLU A C 1
ATOM 738 O O . GLU A 1 85 ? -44.638 -14.446 56.096 1.00 40.44 85 GLU A O 1
ATOM 743 N N . GLN A 1 86 ? -42.636 -14.435 57.141 1.00 35.00 86 GLN A N 1
ATOM 744 C CA . GLN A 1 86 ? -42.983 -14.542 58.577 1.00 35.00 86 GLN A CA 1
ATOM 745 C C . GLN A 1 86 ? -41.785 -14.971 59.456 1.00 35.00 86 GLN A C 1
ATOM 747 O O . GLN A 1 86 ? -40.954 -15.781 59.060 1.00 35.00 86 GLN A O 1
ATOM 752 N N . SER A 1 87 ? -41.739 -14.422 60.675 1.00 36.12 87 SER A N 1
ATOM 753 C CA . SER A 1 87 ? -40.724 -14.591 61.734 1.00 36.12 87 SER A CA 1
ATOM 754 C C . SER A 1 87 ? -41.403 -15.096 63.025 1.00 36.12 87 SER A C 1
ATOM 756 O O . SER A 1 87 ? -42.599 -14.836 63.192 1.00 36.12 87 SER A O 1
ATOM 758 N N . PRO A 1 88 ? -40.709 -15.806 63.945 1.00 46.44 88 PRO A N 1
ATOM 759 C CA . PRO A 1 88 ? -40.546 -15.225 65.295 1.00 46.44 88 PRO A CA 1
ATOM 760 C C . PRO A 1 88 ? -39.244 -15.623 66.041 1.00 46.44 88 PRO A C 1
ATOM 762 O O . PRO A 1 88 ? -38.699 -16.699 65.805 1.00 46.44 88 PRO A O 1
ATOM 765 N N . THR A 1 89 ? -38.803 -14.794 67.011 1.00 40.00 89 THR A N 1
ATOM 766 C CA . THR A 1 89 ? -38.435 -15.100 68.436 1.00 40.00 89 THR A CA 1
ATOM 767 C C . THR A 1 89 ? -37.408 -14.075 68.984 1.00 40.00 89 THR A C 1
ATOM 769 O O . THR A 1 89 ? -36.404 -13.805 68.340 1.00 40.00 89 THR A O 1
ATOM 772 N N . THR A 1 90 ? -37.632 -13.501 70.179 1.00 50.97 90 THR A N 1
ATOM 773 C CA . THR A 1 90 ? -37.069 -12.194 70.627 1.00 50.97 90 THR A CA 1
ATOM 774 C C . THR A 1 90 ? -36.068 -12.252 71.805 1.00 50.97 90 THR A C 1
ATOM 776 O O . THR A 1 90 ? -36.081 -11.378 72.661 1.00 50.97 90 THR A O 1
ATOM 779 N N . ALA A 1 91 ? -35.177 -13.246 71.908 1.00 48.03 91 ALA A N 1
ATOM 780 C CA . ALA A 1 91 ? -34.190 -13.265 73.016 1.00 48.03 91 ALA A CA 1
ATOM 781 C C . ALA A 1 91 ? -32.740 -13.625 72.638 1.00 48.03 91 ALA A C 1
ATOM 783 O O . ALA A 1 91 ? -31.839 -13.350 73.423 1.00 48.03 91 ALA A O 1
ATOM 784 N N . ASN A 1 92 ? -32.491 -14.121 71.420 1.00 54.09 92 ASN A N 1
ATOM 785 C CA . ASN A 1 92 ? -31.142 -14.312 70.856 1.00 54.09 92 ASN A CA 1
ATOM 786 C C . ASN A 1 92 ? -30.748 -13.202 69.857 1.00 54.09 92 ASN A C 1
ATOM 788 O O . ASN A 1 92 ? -29.692 -13.270 69.234 1.00 54.09 92 ASN A O 1
ATOM 792 N N . ASN A 1 93 ? -31.589 -12.175 69.691 1.00 56.91 93 ASN A N 1
ATOM 793 C CA . ASN A 1 93 ? -31.491 -11.253 68.556 1.00 56.91 93 ASN A CA 1
ATOM 794 C C . ASN A 1 93 ? -30.391 -10.203 68.694 1.00 56.91 93 ASN A C 1
ATOM 796 O O . ASN A 1 93 ? -29.908 -9.739 67.679 1.00 56.91 93 ASN A O 1
ATOM 800 N N . LYS A 1 94 ? -29.939 -9.852 69.903 1.00 62.72 94 LYS A N 1
ATOM 801 C CA . LYS A 1 94 ? -28.936 -8.784 70.068 1.00 62.72 94 LYS A CA 1
ATOM 802 C C . LYS A 1 94 ? -27.549 -9.164 69.542 1.00 62.72 94 LYS A C 1
ATOM 804 O O . LYS A 1 94 ? -26.937 -8.381 68.833 1.00 62.72 94 LYS A O 1
ATOM 809 N N . GLU A 1 95 ? -27.078 -10.370 69.858 1.00 61.22 95 GLU A N 1
ATOM 810 C CA . GLU A 1 95 ? -25.780 -10.868 69.374 1.00 61.22 95 GLU A CA 1
ATOM 811 C C . GLU A 1 95 ? -25.835 -11.221 67.877 1.00 61.22 95 GLU A C 1
ATOM 813 O O . GLU A 1 95 ? -24.848 -11.095 67.154 1.00 61.22 95 GLU A O 1
ATOM 818 N N . LEU A 1 96 ? -27.011 -11.645 67.399 1.00 61.91 96 LEU A N 1
ATOM 819 C CA . LEU A 1 96 ? -27.257 -11.897 65.984 1.00 61.91 96 LEU A CA 1
ATOM 820 C C . LEU A 1 96 ? -27.317 -10.586 65.180 1.00 61.91 96 LEU A C 1
ATOM 822 O O . LEU A 1 96 ? -26.770 -10.535 64.086 1.00 61.91 96 LEU A O 1
ATOM 826 N N . GLU A 1 97 ? -27.932 -9.532 65.726 1.00 68.56 97 GLU A N 1
ATOM 827 C CA . GLU A 1 97 ? -27.989 -8.194 65.125 1.00 68.56 97 GLU A CA 1
ATOM 828 C C . GLU A 1 97 ? -26.606 -7.543 65.060 1.00 68.56 97 GLU A C 1
ATOM 830 O O . GLU A 1 97 ? -26.265 -6.998 64.017 1.00 68.56 97 GLU A O 1
ATOM 835 N N . GLU A 1 98 ? -25.785 -7.670 66.109 1.00 70.31 98 GLU A N 1
ATOM 836 C CA . GLU A 1 98 ? -24.409 -7.149 66.129 1.00 70.31 98 GLU A CA 1
ATOM 837 C C . GLU A 1 98 ? -23.515 -7.854 65.088 1.00 70.31 98 GLU A C 1
ATOM 839 O O . GLU A 1 98 ? -22.843 -7.203 64.284 1.00 70.31 98 GLU A O 1
ATOM 844 N N . LYS A 1 99 ? -23.600 -9.191 64.995 1.00 74.94 99 LYS A N 1
ATOM 845 C CA . LYS A 1 99 ? -22.918 -9.964 63.940 1.00 74.94 99 LYS A CA 1
ATOM 846 C C . LYS A 1 99 ? -23.429 -9.627 62.539 1.00 74.94 99 LYS A C 1
ATOM 848 O O . LYS A 1 99 ? -22.628 -9.568 61.608 1.00 74.94 99 LYS A O 1
ATOM 853 N N . LEU A 1 100 ? -24.734 -9.390 62.371 1.00 75.25 100 LEU A N 1
ATOM 854 C CA . LEU A 1 100 ? -25.295 -8.936 61.095 1.00 75.25 100 LEU A CA 1
ATOM 855 C C . LEU A 1 100 ? -24.778 -7.542 60.719 1.00 75.25 100 LEU A C 1
ATOM 857 O O . LEU A 1 100 ? -24.491 -7.304 59.548 1.00 75.25 100 LEU A O 1
ATOM 861 N N . THR A 1 101 ? -24.654 -6.617 61.676 1.00 75.62 101 THR A N 1
ATOM 862 C CA . THR A 1 101 ? -24.132 -5.271 61.404 1.00 75.62 101 THR A CA 1
ATOM 863 C C . THR A 1 101 ? -22.664 -5.294 60.999 1.00 75.62 101 THR A C 1
ATOM 865 O O . THR A 1 101 ? -22.316 -4.649 60.012 1.00 75.62 101 THR A O 1
ATOM 868 N N . ASP A 1 102 ? -21.833 -6.100 61.663 1.00 80.62 102 ASP A N 1
ATOM 869 C CA . ASP A 1 102 ? -20.420 -6.259 61.300 1.00 80.62 102 ASP A CA 1
ATOM 870 C C . ASP A 1 102 ? -20.267 -6.889 59.910 1.00 80.62 102 ASP A C 1
ATOM 872 O O . ASP A 1 102 ? -19.465 -6.440 59.092 1.00 80.62 102 ASP A O 1
ATOM 876 N N . GLN A 1 103 ? -21.084 -7.898 59.598 1.00 83.19 103 GLN A N 1
ATOM 877 C CA . GLN A 1 103 ? -21.055 -8.563 58.298 1.00 83.19 103 GLN A CA 1
ATOM 878 C C . GLN A 1 103 ? -21.528 -7.640 57.164 1.00 83.19 103 GLN A C 1
ATOM 880 O O . GLN A 1 103 ? -20.942 -7.641 56.081 1.00 83.19 103 GLN A O 1
ATOM 885 N N . ASN A 1 104 ? -22.543 -6.809 57.416 1.00 81.75 104 ASN A N 1
ATOM 886 C CA . ASN A 1 104 ? -22.994 -5.789 56.469 1.00 81.75 104 ASN A CA 1
ATOM 887 C C . ASN A 1 104 ? -21.934 -4.702 56.257 1.00 81.75 104 ASN A C 1
ATOM 889 O O . ASN A 1 104 ? -21.751 -4.250 55.128 1.00 81.75 104 ASN A O 1
ATOM 893 N N . GLN A 1 105 ? -21.208 -4.313 57.308 1.00 87.25 105 GLN A N 1
ATOM 894 C CA . GLN A 1 105 ? -20.123 -3.342 57.195 1.00 87.25 105 GLN A CA 1
AT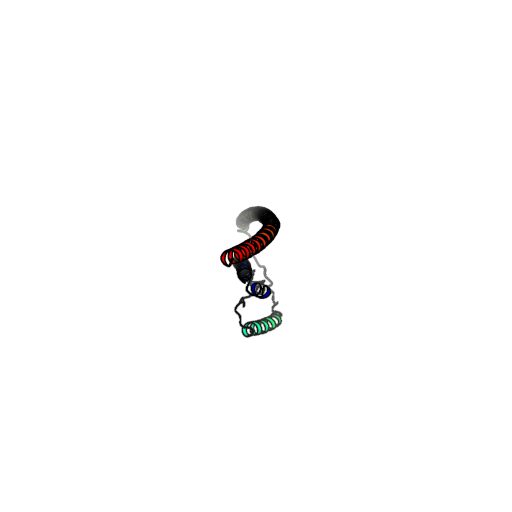OM 895 C C . GLN A 1 105 ? -18.963 -3.891 56.354 1.00 87.25 105 GLN A C 1
ATOM 897 O O . GLN A 1 105 ? -18.507 -3.215 55.436 1.00 87.25 105 GLN A O 1
ATOM 902 N N . ILE A 1 106 ? -18.555 -5.145 56.584 1.00 90.25 106 ILE A N 1
ATOM 903 C CA . ILE A 1 106 ? -17.535 -5.824 55.766 1.00 90.25 106 ILE A CA 1
ATOM 904 C C . ILE A 1 106 ? -17.973 -5.885 54.298 1.00 90.25 106 ILE A C 1
ATOM 906 O O . ILE A 1 106 ? -17.189 -5.577 53.402 1.00 90.25 106 ILE A O 1
ATOM 910 N N . MET A 1 107 ? -19.239 -6.226 54.042 1.00 88.06 107 MET A N 1
ATOM 911 C CA . MET A 1 107 ? -19.777 -6.290 52.682 1.00 88.06 107 MET A CA 1
ATOM 912 C C . MET A 1 107 ? -19.762 -4.917 51.992 1.00 88.06 107 MET A C 1
ATOM 914 O O . MET A 1 107 ? -19.452 -4.830 50.806 1.00 88.06 107 MET A O 1
ATOM 918 N N . LEU A 1 108 ? -20.064 -3.836 52.719 1.00 87.88 108 LEU A N 1
ATOM 919 C CA . LEU A 1 108 ? -20.019 -2.464 52.200 1.00 87.88 108 LEU A CA 1
ATOM 920 C C . LEU A 1 108 ? -18.590 -1.998 51.892 1.00 87.88 108 LEU A C 1
ATOM 922 O O . LEU A 1 108 ? -18.370 -1.315 50.885 1.00 87.88 108 LEU A O 1
ATOM 926 N N . ASP A 1 109 ? -17.622 -2.389 52.717 1.00 91.81 109 ASP A N 1
ATOM 927 C CA . ASP A 1 109 ? -16.207 -2.089 52.496 1.00 91.81 109 ASP A CA 1
ATOM 928 C C . ASP A 1 109 ? -15.670 -2.864 51.280 1.00 91.81 109 ASP A C 1
ATOM 930 O O . ASP A 1 109 ? -14.987 -2.298 50.421 1.00 91.81 109 ASP A O 1
ATOM 934 N N . GLU A 1 110 ? -16.047 -4.138 51.129 1.00 93.50 110 GLU A N 1
ATOM 935 C CA . GLU A 1 110 ? -15.758 -4.924 49.925 1.00 93.50 110 GLU A CA 1
ATOM 936 C C . GLU A 1 110 ? -16.397 -4.308 48.677 1.00 93.50 110 GLU A C 1
ATOM 938 O O . GLU A 1 110 ? -15.736 -4.190 47.641 1.00 93.50 110 GLU A O 1
ATOM 943 N N . PHE A 1 111 ? -17.650 -3.856 48.770 1.00 91.88 111 PHE A N 1
ATOM 944 C CA . PHE A 1 111 ? -18.341 -3.197 47.663 1.00 91.88 111 PHE A CA 1
ATOM 945 C C . PHE A 1 111 ? -17.654 -1.884 47.272 1.00 91.88 111 PHE A C 1
ATOM 947 O O . PHE A 1 111 ? -17.505 -1.588 46.084 1.00 91.88 111 PHE A O 1
ATOM 954 N N . SER A 1 112 ? -17.175 -1.123 48.258 1.00 93.12 112 SER A N 1
ATOM 955 C CA . SER A 1 112 ? -16.395 0.099 48.034 1.00 93.12 112 SER A CA 1
ATOM 956 C C . SER A 1 112 ? -15.065 -0.204 47.340 1.00 93.12 112 SER A C 1
ATOM 958 O O . SER A 1 112 ? -14.750 0.425 46.329 1.00 93.12 112 SER A O 1
ATOM 960 N N . ASN A 1 113 ? -14.343 -1.237 47.784 1.00 94.25 113 ASN A N 1
ATOM 961 C CA . ASN A 1 113 ? -13.105 -1.698 47.146 1.00 94.25 113 ASN A CA 1
ATOM 962 C C . ASN A 1 113 ? -13.330 -2.216 45.713 1.00 94.25 113 ASN A C 1
ATOM 964 O O . ASN A 1 113 ? -12.499 -2.017 44.824 1.00 94.25 113 ASN A O 1
ATOM 968 N N . ILE A 1 114 ? -14.441 -2.911 45.456 1.00 94.00 114 ILE A N 1
ATOM 969 C CA . ILE A 1 114 ? -14.818 -3.357 44.105 1.00 94.00 114 ILE A CA 1
ATOM 970 C C . ILE A 1 114 ? -15.108 -2.151 43.214 1.00 94.00 114 ILE A C 1
ATOM 972 O O . ILE A 1 114 ? -14.606 -2.087 42.092 1.00 94.00 114 ILE A O 1
ATOM 976 N N . LYS A 1 115 ? -15.872 -1.179 43.719 1.00 94.94 115 LYS A N 1
ATOM 977 C CA . LYS A 1 115 ? -16.203 0.046 42.989 1.00 94.94 115 LYS A CA 1
ATOM 978 C C . LYS A 1 115 ? -14.947 0.826 42.610 1.00 94.94 115 LYS A C 1
ATOM 980 O O . LYS A 1 115 ? -14.833 1.275 41.474 1.00 94.94 115 LYS A O 1
ATOM 985 N N . GLU A 1 116 ? -13.992 0.950 43.526 1.00 95.69 116 GLU A N 1
ATOM 986 C CA . GLU A 1 116 ? -12.730 1.635 43.251 1.00 95.69 116 GLU A CA 1
ATOM 987 C C . GLU A 1 116 ? -11.909 0.917 42.170 1.00 95.69 116 GLU A C 1
ATOM 989 O O . GLU A 1 116 ? -11.451 1.553 41.218 1.00 95.69 116 GLU A O 1
ATOM 994 N N . ARG A 1 117 ? -11.802 -0.417 42.238 1.00 95.56 117 ARG A N 1
ATOM 995 C CA . ARG A 1 117 ? -11.139 -1.213 41.191 1.00 95.56 117 ARG A CA 1
ATOM 996 C C . ARG A 1 117 ? -11.809 -1.065 39.828 1.00 95.56 117 ARG A C 1
ATOM 998 O O . ARG A 1 117 ? -11.108 -0.986 38.823 1.00 95.56 117 ARG A O 1
ATOM 1005 N N . PHE A 1 118 ? -13.138 -0.996 39.787 1.00 94.62 118 PHE A N 1
ATOM 1006 C CA . PHE A 1 118 ? -13.873 -0.776 38.543 1.00 94.62 118 PHE A CA 1
ATOM 1007 C C . PHE A 1 118 ? -13.531 0.586 37.921 1.00 94.62 118 PHE A C 1
ATOM 1009 O O . PHE A 1 118 ? -13.222 0.658 36.734 1.00 94.62 118 PHE A O 1
ATOM 1016 N N . VAL A 1 119 ? -13.488 1.650 38.731 1.00 95.75 119 VAL A N 1
ATOM 1017 C CA . VAL A 1 119 ? -13.090 2.993 38.272 1.00 95.75 119 VAL A CA 1
ATOM 1018 C C . VAL A 1 119 ? -11.654 2.997 37.738 1.00 95.75 119 VAL A C 1
ATOM 1020 O O . VAL A 1 119 ? -11.390 3.558 36.675 1.00 95.75 119 VAL A O 1
ATOM 1023 N N . GLN A 1 120 ? -10.719 2.342 38.431 1.00 94.69 120 GLN A N 1
ATOM 1024 C CA . GLN A 1 120 ? -9.330 2.223 37.966 1.00 94.69 120 GLN A CA 1
ATOM 1025 C C . GLN A 1 120 ? -9.230 1.438 36.649 1.00 94.69 120 GLN A C 1
ATOM 1027 O O . GLN A 1 120 ? -8.479 1.818 35.748 1.00 94.69 120 GLN A O 1
ATOM 1032 N N . GLN A 1 121 ? -10.007 0.362 36.508 1.00 94.88 121 GLN A N 1
ATOM 1033 C CA . GLN A 1 121 ? -10.053 -0.434 35.285 1.00 94.88 121 GLN A CA 1
ATOM 1034 C C . GLN A 1 121 ? -10.600 0.380 34.105 1.00 94.88 121 GLN A C 1
ATOM 1036 O O . GLN A 1 121 ? -10.037 0.327 33.012 1.00 94.88 121 GLN A O 1
ATOM 1041 N N . GLU A 1 122 ? -11.656 1.163 34.320 1.00 94.44 122 GLU A N 1
ATOM 1042 C CA . GLU A 1 122 ? -12.227 2.053 33.307 1.00 94.44 122 GLU A CA 1
ATOM 1043 C C . GLU A 1 122 ? -11.215 3.113 32.848 1.00 94.44 122 GLU A C 1
ATOM 1045 O O . GLU A 1 122 ? -11.042 3.337 31.649 1.00 94.44 122 GLU A O 1
ATOM 1050 N N . GLN A 1 123 ? -10.475 3.714 33.784 1.00 94.38 123 GLN A N 1
ATOM 1051 C CA . GLN A 1 123 ? -9.390 4.644 33.458 1.00 94.38 123 GLN A CA 1
ATOM 1052 C C . GLN A 1 123 ? -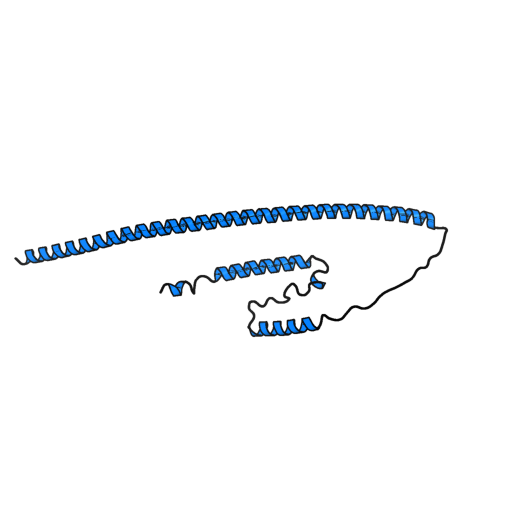8.302 3.975 32.615 1.00 94.38 123 GLN A C 1
ATOM 1054 O O . GLN A 1 123 ? -7.898 4.525 31.592 1.00 94.38 123 GLN A O 1
ATOM 1059 N N . HIS A 1 124 ? -7.865 2.772 32.996 1.00 95.06 124 HIS A N 1
ATOM 1060 C CA . HIS A 1 124 ? -6.872 2.019 32.233 1.00 95.06 124 HIS A CA 1
ATOM 1061 C C . HIS A 1 124 ? -7.359 1.700 30.810 1.00 95.06 124 HIS A C 1
ATOM 1063 O O . HIS A 1 124 ? -6.609 1.872 29.849 1.00 95.06 124 HIS A O 1
ATOM 1069 N N . PHE A 1 125 ? -8.622 1.290 30.650 1.00 94.75 125 PHE A N 1
ATOM 1070 C CA . PHE A 1 125 ? -9.213 1.064 29.328 1.00 94.75 125 PHE A CA 1
ATOM 1071 C C . PHE A 1 125 ? -9.255 2.334 28.480 1.00 94.75 125 PHE A C 1
ATOM 1073 O O . PHE A 1 125 ? -8.951 2.278 27.287 1.00 94.75 125 PHE A O 1
ATOM 1080 N N . ASN A 1 126 ? -9.595 3.476 29.077 1.00 94.12 126 ASN A N 1
ATOM 1081 C CA . ASN A 1 126 ? -9.599 4.755 28.374 1.00 94.12 126 ASN A CA 1
ATOM 1082 C C . ASN A 1 126 ? -8.190 5.153 27.918 1.00 94.12 126 ASN A C 1
ATOM 1084 O O . ASN A 1 126 ? -8.022 5.549 26.765 1.00 94.12 126 ASN A O 1
ATOM 1088 N N . THR A 1 127 ? -7.174 4.973 28.766 1.00 95.44 127 THR A N 1
ATOM 1089 C CA . THR A 1 127 ? -5.769 5.196 28.391 1.00 95.44 127 THR A CA 1
ATOM 1090 C C . THR A 1 127 ? -5.353 4.290 27.237 1.00 95.44 127 THR A C 1
ATOM 1092 O O . THR A 1 127 ? -4.894 4.783 26.212 1.00 95.44 127 THR A O 1
ATOM 1095 N N . LEU A 1 128 ? -5.606 2.982 27.341 1.00 95.38 128 LEU A N 1
ATOM 1096 C CA . LEU A 1 128 ? -5.261 2.023 26.290 1.00 95.38 128 LEU A CA 1
ATOM 1097 C C . LEU A 1 128 ? -5.945 2.362 24.958 1.00 95.38 128 LEU A C 1
ATOM 1099 O O . LEU A 1 128 ? -5.339 2.267 23.892 1.00 95.38 128 LEU A O 1
ATOM 1103 N N . ARG A 1 129 ? -7.213 2.781 25.010 1.00 93.06 129 ARG A N 1
ATOM 1104 C CA . ARG A 1 129 ? -7.961 3.213 23.828 1.00 93.06 129 ARG A CA 1
ATOM 1105 C C . ARG A 1 129 ? -7.327 4.447 23.183 1.00 93.06 129 ARG A C 1
ATOM 1107 O O . ARG A 1 129 ? -7.214 4.486 21.958 1.00 93.06 129 ARG A O 1
ATOM 1114 N N . CYS A 1 130 ? -6.915 5.430 23.984 1.00 94.06 130 CYS A N 1
ATOM 1115 C CA . CYS A 1 130 ? -6.195 6.607 23.501 1.00 94.06 130 CYS A CA 1
ATOM 1116 C C . CYS A 1 130 ? -4.854 6.224 22.862 1.00 94.06 130 CYS A C 1
ATOM 1118 O O . CYS A 1 130 ? -4.576 6.661 21.745 1.00 94.06 130 CYS A O 1
ATOM 1120 N N . ASP A 1 131 ? -4.070 5.364 23.512 1.00 96.00 131 ASP A N 1
ATOM 1121 C CA . ASP A 1 131 ? -2.758 4.935 23.024 1.00 96.00 131 ASP A CA 1
ATOM 1122 C C . ASP A 1 131 ? -2.877 4.206 21.684 1.00 96.00 131 ASP A C 1
ATOM 1124 O O . ASP A 1 131 ? -2.250 4.621 20.708 1.00 96.00 131 ASP A O 1
ATOM 1128 N N . ILE A 1 132 ? -3.757 3.199 21.594 1.00 94.62 132 ILE A N 1
ATOM 1129 C CA . ILE A 1 132 ? -4.015 2.451 20.353 1.00 94.62 132 ILE A CA 1
ATOM 1130 C C . ILE A 1 132 ? -4.465 3.394 19.237 1.00 94.62 132 ILE A C 1
ATOM 1132 O O . ILE A 1 132 ? -3.967 3.301 18.115 1.00 94.62 132 ILE A O 1
ATOM 1136 N N . SER A 1 133 ? -5.389 4.313 19.533 1.00 96.50 133 SER A N 1
ATOM 1137 C CA . SER A 1 133 ? -5.864 5.274 18.538 1.00 96.50 133 SER A CA 1
ATOM 1138 C C . SER A 1 133 ? -4.736 6.186 18.056 1.00 96.50 133 SER A C 1
ATOM 1140 O O . SER A 1 133 ? -4.659 6.477 16.864 1.00 96.50 133 SER A O 1
ATOM 1142 N N . SER A 1 134 ? -3.862 6.632 18.960 1.00 96.12 134 SER A N 1
ATOM 1143 C CA . SER A 1 134 ? -2.756 7.528 18.623 1.00 96.12 134 SER A CA 1
ATOM 1144 C C . SER A 1 134 ? -1.668 6.826 17.805 1.00 96.12 134 SER A C 1
ATOM 1146 O O . SER A 1 134 ? -1.195 7.380 16.814 1.00 96.12 134 SER A O 1
ATOM 1148 N N . GLU A 1 135 ? -1.310 5.591 18.158 1.00 95.56 135 GLU A N 1
ATOM 1149 C CA . GLU A 1 135 ? -0.299 4.807 17.446 1.00 95.56 135 GLU A CA 1
ATOM 1150 C C . GLU A 1 135 ? -0.797 4.374 16.067 1.00 95.56 135 GLU A C 1
ATOM 1152 O O . GLU A 1 135 ? -0.068 4.481 15.079 1.00 95.56 135 GLU A O 1
ATOM 1157 N N . PHE A 1 136 ? -2.067 3.969 15.966 1.00 94.38 136 PHE A N 1
ATOM 1158 C CA . PHE A 1 136 ? -2.685 3.672 14.677 1.00 94.38 136 PHE A CA 1
ATOM 1159 C C . PHE A 1 136 ? -2.692 4.901 13.760 1.00 94.38 136 PHE A C 1
ATOM 1161 O O . PHE A 1 136 ? -2.313 4.800 12.594 1.00 94.38 136 PHE A O 1
ATOM 1168 N N . GLN A 1 137 ? -3.054 6.072 14.294 1.00 96.25 137 GLN A N 1
ATOM 1169 C CA . GLN A 1 137 ? -3.055 7.324 13.540 1.00 96.25 137 GLN A CA 1
ATOM 1170 C C . GLN A 1 137 ? -1.651 7.680 13.028 1.00 96.25 137 GLN A C 1
ATOM 1172 O O . GLN A 1 137 ? -1.484 7.926 11.834 1.00 96.25 137 GLN A O 1
ATOM 1177 N N . LYS A 1 138 ? -0.628 7.629 13.894 1.00 95.44 138 LYS A N 1
ATOM 1178 C CA . LYS A 1 138 ? 0.773 7.871 13.501 1.00 95.44 138 LYS A CA 1
ATOM 1179 C C . LYS A 1 138 ? 1.236 6.900 12.417 1.00 95.44 138 LYS A C 1
ATOM 1181 O O . LYS A 1 138 ? 1.888 7.305 11.456 1.00 95.44 138 LYS A O 1
ATOM 1186 N N . SER A 1 139 ? 0.906 5.616 12.563 1.00 96.44 139 SER A N 1
ATOM 1187 C CA . SER A 1 139 ? 1.255 4.589 11.580 1.00 96.44 139 SER A CA 1
ATOM 1188 C C . SER A 1 139 ? 0.594 4.861 10.225 1.00 96.44 139 SER A C 1
ATOM 1190 O O . SER A 1 139 ? 1.255 4.779 9.188 1.00 96.44 139 SER A O 1
ATOM 1192 N N . MET A 1 140 ? -0.683 5.252 10.227 1.00 94.94 140 MET A N 1
ATOM 1193 C CA . MET A 1 140 ? -1.416 5.608 9.014 1.00 94.94 140 MET A CA 1
ATOM 1194 C C . MET A 1 140 ? -0.805 6.831 8.319 1.00 94.94 140 MET A C 1
ATOM 1196 O O . MET A 1 140 ? -0.598 6.800 7.107 1.00 94.94 140 MET A O 1
ATOM 1200 N N . GLU A 1 141 ? -0.461 7.876 9.071 1.00 96.81 141 GLU A N 1
ATOM 1201 C CA . GLU A 1 141 ? 0.191 9.080 8.538 1.00 96.81 141 GLU A CA 1
ATOM 1202 C C . GLU A 1 141 ? 1.563 8.766 7.930 1.00 96.81 141 GLU A C 1
ATOM 1204 O O . GLU A 1 141 ? 1.878 9.220 6.829 1.00 96.81 141 GLU A O 1
ATOM 1209 N N . MET A 1 142 ? 2.364 7.934 8.597 1.00 94.06 142 MET A N 1
ATOM 1210 C CA . MET A 1 142 ? 3.662 7.500 8.080 1.00 94.06 142 MET A CA 1
ATOM 1211 C C . MET A 1 142 ? 3.512 6.707 6.778 1.00 94.06 142 MET A C 1
ATOM 1213 O O . MET A 1 142 ? 4.201 6.987 5.797 1.00 94.06 142 MET A O 1
ATOM 1217 N N . SER A 1 143 ? 2.556 5.774 6.727 1.00 93.81 143 SER A N 1
ATOM 1218 C CA . SER A 1 143 ? 2.278 5.013 5.508 1.00 93.81 143 SER A CA 1
ATOM 1219 C C . SER A 1 143 ? 1.795 5.909 4.364 1.00 93.81 143 SER A C 1
ATOM 1221 O O . SER A 1 143 ? 2.162 5.663 3.217 1.00 93.81 143 SER A O 1
ATOM 1223 N N . GLN A 1 144 ? 0.996 6.942 4.644 1.00 95.06 144 GLN A N 1
ATOM 1224 C CA . GLN A 1 144 ? 0.569 7.917 3.635 1.00 95.06 144 GLN A CA 1
ATOM 1225 C C . GLN A 1 144 ? 1.758 8.712 3.084 1.00 95.06 144 GLN A C 1
ATOM 1227 O O . GLN A 1 144 ? 1.874 8.877 1.871 1.00 95.06 144 GLN A O 1
ATOM 1232 N N . GLN A 1 145 ? 2.674 9.149 3.953 1.00 95.94 145 GLN A N 1
ATOM 1233 C CA . GLN A 1 145 ? 3.893 9.843 3.531 1.00 95.94 145 GLN A CA 1
ATOM 1234 C C . GLN A 1 145 ? 4.792 8.962 2.658 1.00 95.94 145 GLN A C 1
ATOM 1236 O O . GLN A 1 145 ? 5.368 9.444 1.683 1.00 95.94 145 GLN A O 1
ATOM 1241 N N . ASP A 1 146 ? 4.923 7.679 2.986 1.00 95.19 146 ASP A N 1
ATOM 1242 C CA . ASP A 1 146 ? 5.733 6.754 2.193 1.00 95.19 146 ASP A CA 1
ATOM 1243 C C . ASP A 1 146 ? 5.113 6.464 0.824 1.00 95.19 146 ASP A C 1
ATOM 1245 O O . ASP A 1 146 ? 5.835 6.412 -0.177 1.00 95.19 146 ASP A O 1
ATOM 1249 N N . ILE A 1 147 ? 3.782 6.350 0.757 1.00 96.50 147 ILE A N 1
ATOM 1250 C CA . ILE A 1 147 ? 3.048 6.248 -0.509 1.00 96.50 147 ILE A CA 1
ATOM 1251 C C . ILE A 1 147 ? 3.308 7.491 -1.367 1.00 96.50 147 ILE A C 1
ATOM 1253 O O . ILE A 1 147 ? 3.666 7.350 -2.535 1.00 96.50 147 ILE A O 1
ATOM 1257 N N . GLU A 1 148 ? 3.210 8.691 -0.791 1.00 97.31 148 GLU A N 1
ATOM 1258 C CA . GLU A 1 148 ? 3.465 9.944 -1.511 1.00 97.31 148 GLU A CA 1
ATOM 1259 C C . GLU A 1 148 ? 4.901 10.002 -2.050 1.00 97.31 148 GLU A C 1
ATOM 1261 O O . GLU A 1 148 ? 5.120 10.249 -3.236 1.00 97.31 148 GLU A O 1
ATOM 1266 N N . LYS A 1 149 ? 5.901 9.672 -1.221 1.00 97.50 149 LYS A N 1
ATOM 1267 C CA . LYS A 1 149 ? 7.306 9.599 -1.663 1.00 97.50 149 LYS A CA 1
ATOM 1268 C C . LYS A 1 149 ? 7.498 8.606 -2.808 1.00 97.50 149 LYS A C 1
ATOM 1270 O O . LYS A 1 149 ? 8.284 8.863 -3.716 1.00 97.50 149 LYS A O 1
ATOM 1275 N N . MET A 1 150 ? 6.823 7.458 -2.761 1.00 97.88 150 MET A N 1
ATOM 1276 C CA . MET A 1 150 ? 6.889 6.456 -3.824 1.00 97.88 150 MET A CA 1
ATOM 1277 C C . MET A 1 150 ? 6.276 6.984 -5.128 1.00 97.88 150 MET A C 1
ATOM 1279 O O . MET A 1 150 ? 6.896 6.831 -6.182 1.00 97.88 150 MET A O 1
ATOM 1283 N N . TYR A 1 151 ? 5.133 7.673 -5.060 1.00 96.31 151 TYR A N 1
ATOM 1284 C CA . TYR A 1 151 ? 4.528 8.331 -6.221 1.00 96.31 151 TYR A CA 1
ATOM 1285 C C . TYR A 1 151 ? 5.459 9.371 -6.850 1.00 96.31 151 TYR A C 1
ATOM 1287 O O . TYR A 1 151 ? 5.646 9.350 -8.066 1.00 96.31 151 TYR A O 1
ATOM 1295 N N . GLN A 1 152 ? 6.101 10.221 -6.044 1.00 97.56 152 GLN A N 1
ATOM 1296 C CA . GLN A 1 152 ? 7.038 11.228 -6.557 1.00 97.56 152 GLN A CA 1
ATOM 1297 C C . GLN A 1 152 ? 8.244 10.591 -7.258 1.00 97.56 152 GLN A C 1
ATOM 1299 O O . GLN A 1 152 ? 8.552 10.942 -8.396 1.00 97.56 152 GLN A O 1
ATOM 1304 N N . ARG A 1 153 ? 8.857 9.564 -6.652 1.00 97.69 153 ARG A N 1
ATOM 1305 C CA . ARG A 1 153 ? 9.943 8.807 -7.302 1.00 97.69 153 ARG A CA 1
ATOM 1306 C C . ARG A 1 153 ? 9.502 8.163 -8.615 1.00 97.69 153 ARG A C 1
ATOM 1308 O O . ARG A 1 153 ? 10.292 8.073 -9.546 1.00 97.69 153 ARG A O 1
ATOM 1315 N N . ASN A 1 154 ? 8.255 7.695 -8.706 1.00 96.31 154 ASN A N 1
ATOM 1316 C CA . ASN A 1 154 ? 7.728 7.126 -9.946 1.00 96.31 154 ASN A CA 1
ATOM 1317 C C . ASN A 1 154 ? 7.605 8.189 -11.049 1.00 96.31 154 ASN A C 1
ATOM 1319 O O . ASN A 1 154 ? 7.943 7.920 -12.200 1.00 96.31 154 ASN A O 1
ATOM 1323 N N . ILE A 1 155 ? 7.165 9.401 -10.699 1.00 97.75 155 ILE A N 1
ATOM 1324 C CA . ILE A 1 155 ? 7.102 10.539 -11.624 1.00 97.75 155 ILE A CA 1
ATOM 1325 C C . ILE A 1 155 ? 8.506 10.896 -12.130 1.00 97.75 155 ILE A C 1
ATOM 1327 O O . ILE A 1 155 ? 8.697 11.028 -13.339 1.00 97.75 155 ILE A O 1
ATOM 1331 N N . GLU A 1 156 ? 9.486 10.996 -11.230 1.00 98.12 156 GLU A N 1
ATOM 1332 C CA . GLU A 1 156 ? 10.887 11.273 -11.574 1.00 98.12 156 GLU A CA 1
ATOM 1333 C C . GLU A 1 156 ? 11.468 10.193 -12.494 1.00 98.12 156 GLU A C 1
ATOM 1335 O O . GLU A 1 156 ? 11.964 10.507 -13.574 1.00 98.12 156 GLU A O 1
ATOM 1340 N N . ALA A 1 157 ? 11.309 8.916 -12.139 1.00 97.38 157 ALA A N 1
ATOM 1341 C CA . ALA A 1 157 ? 11.780 7.802 -12.959 1.00 97.38 157 ALA A CA 1
ATOM 1342 C C . ALA A 1 157 ? 11.134 7.790 -14.356 1.00 97.38 157 ALA A C 1
ATOM 1344 O O . ALA A 1 157 ? 11.796 7.508 -15.353 1.00 97.38 157 ALA A O 1
ATOM 1345 N N . ASN A 1 158 ? 9.844 8.124 -14.464 1.00 97.19 158 ASN A N 1
ATOM 1346 C CA . ASN A 1 158 ? 9.175 8.223 -15.763 1.00 97.19 158 ASN A CA 1
ATOM 1347 C C . ASN A 1 158 ? 9.723 9.372 -16.616 1.00 97.19 158 ASN A C 1
ATOM 1349 O O . ASN A 1 158 ? 9.779 9.236 -17.840 1.00 97.19 158 ASN A O 1
ATOM 1353 N N . LYS A 1 159 ? 10.132 10.480 -15.989 1.00 97.88 159 LYS A N 1
ATOM 1354 C CA . LYS A 1 159 ? 10.799 11.583 -16.682 1.00 97.88 159 LYS A CA 1
ATOM 1355 C C . LYS A 1 159 ? 12.163 11.142 -17.211 1.00 97.88 159 LYS A C 1
ATOM 1357 O O . LYS A 1 159 ? 12.400 11.277 -18.403 1.00 97.88 159 LYS A O 1
ATOM 1362 N N . GLU A 1 160 ? 12.991 10.514 -16.379 1.00 98.06 160 GLU A N 1
ATOM 1363 C CA . GLU A 1 160 ? 14.293 9.979 -16.806 1.00 98.06 160 GLU A CA 1
ATOM 1364 C C . GLU A 1 160 ? 14.151 8.970 -17.958 1.00 98.06 160 GLU A C 1
ATOM 1366 O O . GLU A 1 160 ? 14.898 9.012 -18.933 1.00 98.06 160 GLU A O 1
ATOM 1371 N N . ILE A 1 161 ? 13.143 8.091 -17.902 1.00 98.06 161 ILE A N 1
ATOM 1372 C CA . ILE A 1 161 ? 12.830 7.159 -18.997 1.00 98.06 161 ILE A CA 1
ATOM 1373 C C . ILE A 1 161 ? 12.447 7.906 -20.281 1.00 98.06 161 ILE A C 1
ATOM 1375 O O . ILE A 1 161 ? 12.728 7.416 -21.376 1.00 98.06 161 ILE A O 1
ATOM 1379 N N . SER A 1 162 ? 11.759 9.044 -20.171 1.00 98.00 162 SER A N 1
ATOM 1380 C CA . SER A 1 162 ? 11.416 9.876 -21.324 1.00 98.00 162 SER A CA 1
ATOM 1381 C C . SER A 1 162 ? 12.665 10.479 -21.957 1.00 98.00 162 SER A C 1
ATOM 1383 O O . SER A 1 162 ? 12.828 10.359 -23.168 1.00 98.00 162 SER A O 1
ATOM 1385 N N . ASP A 1 163 ? 13.556 11.041 -21.143 1.00 97.88 163 ASP A N 1
ATOM 1386 C CA . ASP A 1 163 ? 14.798 11.669 -21.605 1.00 97.88 163 ASP A CA 1
ATOM 1387 C C . ASP A 1 163 ? 15.695 10.626 -22.306 1.00 97.88 163 ASP A C 1
ATOM 1389 O O . ASP A 1 163 ? 16.093 10.799 -23.455 1.00 97.88 163 ASP A O 1
ATOM 1393 N N . VAL A 1 164 ? 15.876 9.445 -21.700 1.00 98.44 164 VAL A N 1
ATOM 1394 C CA . VAL A 1 164 ? 16.634 8.334 -22.315 1.00 98.44 164 VAL A CA 1
ATOM 1395 C C . VAL A 1 164 ? 16.020 7.868 -23.643 1.00 98.44 164 VAL A C 1
ATOM 1397 O O . VAL A 1 164 ? 16.734 7.433 -24.549 1.00 98.44 164 VAL A O 1
ATOM 1400 N N . LYS A 1 165 ? 14.690 7.914 -23.787 1.00 98.00 165 LYS A N 1
ATOM 1401 C CA . LYS A 1 165 ? 14.031 7.562 -25.056 1.00 98.00 165 LYS A CA 1
ATOM 1402 C C . LYS A 1 165 ? 14.312 8.582 -26.154 1.00 98.00 165 LYS A C 1
ATOM 1404 O O . LYS A 1 165 ? 14.373 8.176 -27.315 1.00 98.00 165 LYS A O 1
ATOM 1409 N N . GLU A 1 166 ? 14.438 9.857 -25.803 1.00 98.38 166 GLU A N 1
ATOM 1410 C CA . GLU A 1 166 ? 14.788 10.923 -26.740 1.00 98.38 166 GLU A CA 1
ATOM 1411 C C . GLU A 1 166 ? 16.223 10.744 -27.241 1.00 98.38 166 GLU A C 1
ATOM 1413 O O . GLU A 1 166 ? 16.423 10.606 -28.450 1.00 98.38 166 GLU A O 1
ATOM 1418 N N . ASP A 1 167 ? 17.182 10.573 -26.327 1.00 98.50 167 ASP A N 1
ATOM 1419 C CA . ASP A 1 167 ? 18.585 10.295 -26.665 1.00 98.50 167 ASP A CA 1
ATOM 1420 C C . ASP A 1 167 ? 18.712 9.062 -27.577 1.00 98.50 167 ASP A C 1
ATOM 1422 O O . ASP A 1 167 ? 19.435 9.046 -28.577 1.00 98.50 167 ASP A O 1
ATOM 1426 N N . LEU A 1 168 ? 17.959 8.000 -27.274 1.00 98.19 168 LEU A N 1
ATOM 1427 C CA . LEU A 1 168 ? 17.971 6.778 -28.074 1.00 98.19 168 LEU A CA 1
ATOM 1428 C C . LEU A 1 168 ? 17.384 6.988 -29.479 1.00 98.19 168 LEU A C 1
ATOM 1430 O O . LEU A 1 168 ? 17.804 6.318 -30.428 1.00 98.19 168 LEU A O 1
ATOM 1434 N N . ALA A 1 169 ? 16.421 7.900 -29.636 1.00 98.06 169 ALA A N 1
ATOM 1435 C CA . ALA A 1 169 ? 15.885 8.266 -30.941 1.00 98.06 169 ALA A CA 1
ATOM 1436 C C . ALA A 1 169 ? 16.913 9.045 -31.779 1.00 98.06 169 ALA A C 1
ATOM 1438 O O . ALA A 1 169 ? 17.033 8.770 -32.976 1.00 98.06 169 ALA A O 1
ATOM 1439 N N . GLU A 1 170 ? 17.681 9.945 -31.160 1.00 98.50 170 GLU A N 1
ATOM 1440 C CA . GLU A 1 170 ? 18.772 10.681 -31.812 1.00 98.50 170 GLU A CA 1
ATOM 1441 C C . GLU A 1 170 ? 19.877 9.730 -32.288 1.00 98.50 170 GLU A C 1
ATOM 1443 O O . GLU A 1 170 ? 20.171 9.675 -33.486 1.00 98.50 170 GLU A O 1
ATOM 1448 N N . ILE A 1 171 ? 20.386 8.875 -31.393 1.00 98.56 171 ILE A N 1
ATOM 1449 C CA . ILE A 1 171 ? 21.404 7.863 -31.722 1.00 98.56 171 ILE A CA 1
ATOM 1450 C C . ILE A 1 171 ? 20.928 6.969 -32.869 1.00 98.56 171 ILE A C 1
ATOM 1452 O O . ILE A 1 171 ? 21.685 6.651 -33.788 1.00 98.56 171 ILE A O 1
ATOM 1456 N N . LYS A 1 172 ? 19.656 6.558 -32.849 1.00 98.25 172 LYS A N 1
ATOM 1457 C CA . LYS A 1 172 ? 19.083 5.756 -33.933 1.00 98.25 172 LYS A CA 1
ATOM 1458 C C . LYS A 1 172 ? 19.102 6.508 -35.268 1.00 98.25 172 LYS A C 1
ATOM 1460 O O . LYS A 1 172 ? 19.360 5.885 -36.297 1.00 98.25 172 LYS A O 1
ATOM 1465 N N . GLY A 1 173 ? 18.839 7.814 -35.264 1.00 98.31 173 GLY A N 1
ATOM 1466 C CA . GLY A 1 173 ? 18.949 8.671 -36.446 1.00 98.31 173 GLY A CA 1
ATOM 1467 C C . GLY A 1 173 ? 20.375 8.731 -36.998 1.00 98.31 173 GLY A C 1
ATOM 1468 O O . GLY A 1 173 ? 20.576 8.562 -38.203 1.00 98.31 173 GLY A O 1
ATOM 1469 N N . ASP A 1 174 ? 21.365 8.887 -36.122 1.00 98.69 174 ASP A N 1
ATOM 1470 C CA . ASP A 1 174 ? 22.779 8.920 -36.508 1.00 98.69 174 ASP A CA 1
ATOM 1471 C C . ASP A 1 174 ? 23.261 7.586 -37.075 1.00 98.69 174 ASP A C 1
ATOM 1473 O O . ASP A 1 174 ? 23.935 7.555 -38.106 1.00 98.69 174 ASP A O 1
ATOM 1477 N N . VAL A 1 175 ? 22.844 6.466 -36.480 1.00 98.69 175 VAL A N 1
ATOM 1478 C CA . VAL A 1 175 ? 23.142 5.128 -37.012 1.00 98.69 175 VAL A CA 1
ATOM 1479 C C . VAL A 1 175 ? 22.611 4.970 -38.439 1.00 98.69 175 VAL A C 1
ATOM 1481 O O . VAL A 1 175 ? 23.319 4.435 -39.292 1.00 98.69 175 VAL A O 1
ATOM 1484 N N . VAL A 1 176 ? 21.402 5.459 -38.733 1.00 98.56 176 VAL A N 1
ATOM 1485 C CA . VAL A 1 176 ? 20.832 5.405 -40.092 1.00 98.56 176 VAL A CA 1
ATOM 1486 C C . VAL A 1 176 ? 21.643 6.254 -41.076 1.00 98.56 176 VAL A C 1
ATOM 1488 O O . VAL A 1 176 ? 21.904 5.799 -42.191 1.00 98.56 176 VAL A O 1
ATOM 1491 N N . LYS A 1 177 ? 22.089 7.455 -40.681 1.00 98.31 177 LYS A N 1
ATOM 1492 C CA . LYS A 1 177 ? 22.974 8.286 -41.521 1.00 98.31 177 LYS A CA 1
ATOM 1493 C C . LYS A 1 177 ? 24.297 7.581 -41.808 1.00 98.31 177 LYS A C 1
ATOM 1495 O O . LYS A 1 177 ? 24.669 7.454 -42.968 1.00 98.31 177 LYS A O 1
ATOM 1500 N N . ILE A 1 178 ? 24.946 7.033 -40.780 1.00 98.56 178 ILE A N 1
ATOM 1501 C CA . ILE A 1 178 ? 26.199 6.279 -40.926 1.00 98.56 178 ILE A CA 1
ATOM 1502 C C . ILE A 1 178 ? 26.012 5.088 -41.875 1.00 98.56 178 ILE A C 1
ATOM 1504 O O . ILE A 1 178 ? 26.850 4.849 -42.741 1.00 98.56 178 ILE A O 1
ATOM 1508 N N . GLN A 1 179 ? 24.906 4.347 -41.755 1.00 98.12 179 GLN A N 1
ATOM 1509 C CA . GLN A 1 179 ? 24.594 3.245 -42.669 1.00 98.12 179 GLN A CA 1
ATOM 1510 C C . GLN A 1 179 ? 24.456 3.719 -44.123 1.00 98.12 179 GLN A C 1
ATOM 1512 O O . GLN A 1 179 ? 24.961 3.053 -45.029 1.00 98.12 179 GLN A O 1
ATOM 1517 N N . SER A 1 180 ? 23.810 4.868 -44.345 1.00 98.31 180 SER A N 1
ATOM 1518 C CA . SER A 1 180 ? 23.699 5.493 -45.668 1.00 98.31 180 SER A CA 1
ATOM 1519 C C . SER A 1 180 ? 25.067 5.907 -46.222 1.00 98.31 180 SER A C 1
ATOM 1521 O O . SER A 1 180 ? 25.381 5.598 -47.372 1.00 98.31 180 SER A O 1
ATOM 1523 N N . ASP A 1 181 ? 25.904 6.550 -45.408 1.00 98.69 181 ASP A N 1
ATOM 1524 C CA . ASP A 1 181 ? 27.239 7.005 -45.812 1.00 98.69 181 ASP A CA 1
ATOM 1525 C C . ASP A 1 181 ? 28.152 5.824 -46.163 1.00 98.69 181 ASP A C 1
ATOM 1527 O O . ASP A 1 181 ? 28.810 5.825 -47.206 1.00 98.69 181 ASP A O 1
ATOM 1531 N N . ILE A 1 182 ? 28.136 4.764 -45.346 1.00 98.56 182 ILE A N 1
ATOM 1532 C CA . ILE A 1 182 ? 28.854 3.514 -45.633 1.00 98.56 182 ILE A CA 1
ATOM 1533 C C . ILE A 1 182 ? 28.390 2.928 -46.970 1.00 98.56 182 ILE A C 1
ATOM 1535 O O . ILE A 1 182 ? 29.222 2.513 -47.779 1.00 98.56 182 ILE A O 1
ATOM 1539 N N . HIS A 1 183 ? 27.080 2.900 -47.229 1.00 98.25 183 HIS A N 1
ATOM 1540 C CA . HIS A 1 183 ? 26.548 2.389 -48.490 1.00 98.25 183 HIS A CA 1
ATOM 1541 C C . HIS A 1 183 ? 27.040 3.206 -49.695 1.00 98.25 183 HIS A C 1
ATOM 1543 O O . HIS A 1 183 ? 27.505 2.624 -50.676 1.00 98.25 183 HIS A O 1
ATOM 1549 N N . ALA A 1 184 ? 27.015 4.538 -49.601 1.00 98.00 184 ALA A N 1
ATOM 1550 C CA . ALA A 1 184 ? 27.514 5.425 -50.651 1.00 98.00 184 ALA A CA 1
ATOM 1551 C C . ALA A 1 184 ? 29.013 5.214 -50.930 1.00 98.00 184 ALA A C 1
ATOM 1553 O O . ALA A 1 184 ? 29.426 5.136 -52.090 1.00 98.00 184 ALA A O 1
ATOM 1554 N N . ILE A 1 185 ? 29.827 5.056 -49.880 1.00 98.38 185 ILE A N 1
ATOM 1555 C CA . ILE A 1 185 ? 31.262 4.760 -50.007 1.00 98.38 185 ILE A CA 1
ATOM 1556 C C . ILE A 1 185 ? 31.482 3.414 -50.709 1.00 98.38 185 ILE A C 1
ATOM 1558 O O . ILE A 1 185 ? 32.321 3.316 -51.605 1.00 98.38 185 ILE A O 1
ATOM 1562 N N . LEU A 1 186 ? 30.725 2.377 -50.337 1.00 97.44 186 LEU A N 1
ATOM 1563 C CA . LEU A 1 186 ? 30.831 1.056 -50.962 1.00 97.44 186 LEU A CA 1
ATOM 1564 C C . LEU A 1 186 ? 30.492 1.095 -52.459 1.00 97.44 186 LEU A C 1
ATOM 1566 O O . LEU A 1 186 ? 31.185 0.453 -53.251 1.00 97.44 186 LEU A O 1
ATOM 1570 N N . GLU A 1 187 ? 29.476 1.857 -52.863 1.00 97.25 187 GLU A N 1
ATOM 1571 C CA . GLU A 1 187 ? 29.143 2.045 -54.281 1.00 97.25 187 GLU A CA 1
ATOM 1572 C C . GLU A 1 187 ? 30.235 2.811 -55.040 1.00 97.25 187 GLU A C 1
ATOM 1574 O O . GLU A 1 187 ? 30.625 2.404 -56.138 1.00 97.25 187 GLU A O 1
ATOM 1579 N N . ALA A 1 188 ? 30.809 3.858 -54.442 1.00 97.12 188 ALA A N 1
ATOM 1580 C CA . ALA A 1 188 ? 31.930 4.585 -55.038 1.00 97.12 188 ALA A CA 1
ATOM 1581 C C . ALA A 1 188 ? 33.156 3.677 -55.257 1.00 97.12 188 ALA A C 1
ATOM 1583 O O . ALA A 1 188 ? 33.742 3.672 -56.343 1.00 97.12 188 ALA A O 1
ATOM 1584 N N . LEU A 1 189 ? 33.507 2.852 -54.263 1.00 96.44 189 LEU A N 1
ATOM 1585 C CA . LEU A 1 189 ? 34.609 1.887 -54.363 1.00 96.44 189 LEU A CA 1
ATOM 1586 C C . LEU A 1 189 ? 34.372 0.844 -55.463 1.00 96.44 189 LEU A C 1
ATOM 1588 O O . LEU A 1 189 ? 35.297 0.521 -56.211 1.00 96.44 189 LEU A O 1
ATOM 1592 N N . ARG A 1 190 ? 33.136 0.350 -55.614 1.00 95.38 190 ARG A N 1
ATOM 1593 C CA . ARG A 1 190 ? 32.766 -0.556 -56.717 1.00 95.38 190 ARG A CA 1
ATOM 1594 C C . ARG A 1 190 ? 32.933 0.100 -58.083 1.00 95.38 190 ARG A C 1
ATOM 1596 O O . ARG A 1 190 ? 33.343 -0.576 -59.022 1.00 95.38 190 ARG A O 1
ATOM 1603 N N . GLY A 1 191 ? 32.608 1.387 -58.203 1.00 94.31 191 GLY A N 1
ATOM 1604 C CA . GLY A 1 191 ? 32.798 2.154 -59.434 1.00 94.31 191 GLY A CA 1
ATOM 1605 C C . GLY A 1 191 ? 34.268 2.246 -59.841 1.00 94.31 191 GLY A C 1
ATOM 1606 O O . GLY A 1 191 ? 34.592 1.996 -60.999 1.00 94.31 191 GLY A O 1
ATOM 1607 N N . ILE A 1 192 ? 35.155 2.521 -58.879 1.00 96.00 192 ILE A N 1
ATOM 1608 C CA . ILE A 1 192 ? 36.607 2.602 -59.108 1.00 96.00 192 ILE A CA 1
ATOM 1609 C C . ILE A 1 192 ? 37.174 1.252 -59.563 1.00 96.00 192 ILE A C 1
ATOM 1611 O O . ILE A 1 192 ? 37.967 1.209 -60.491 1.00 96.00 192 ILE A O 1
ATOM 1615 N N . GLN A 1 193 ? 36.743 0.139 -58.961 1.00 89.81 193 GLN A N 1
ATOM 1616 C CA . GLN A 1 193 ? 37.233 -1.203 -59.318 1.00 89.81 193 GLN A CA 1
ATOM 1617 C C . GLN A 1 193 ? 36.845 -1.676 -60.731 1.00 89.81 193 GLN A C 1
ATOM 1619 O O . GLN A 1 193 ? 37.365 -2.691 -61.189 1.00 89.81 193 GLN A O 1
ATOM 1624 N N . ARG A 1 194 ? 35.900 -1.004 -61.401 1.00 86.69 194 ARG A N 1
ATOM 1625 C CA . ARG A 1 194 ? 35.440 -1.356 -62.756 1.00 86.69 194 ARG A CA 1
ATOM 1626 C C . ARG A 1 194 ? 36.118 -0.549 -63.870 1.00 86.69 194 ARG A C 1
ATOM 1628 O O . ARG A 1 194 ? 35.834 -0.829 -65.033 1.00 86.69 194 ARG A O 1
ATOM 1635 N N . GLN A 1 195 ? 36.933 0.448 -63.525 1.00 71.88 195 GLN A N 1
ATOM 1636 C CA . GLN A 1 195 ? 37.733 1.244 -64.465 1.00 71.88 195 GLN A CA 1
ATOM 1637 C C . GLN A 1 195 ? 39.122 0.631 -64.637 1.00 71.88 195 GLN A C 1
ATOM 1639 O O . GLN A 1 195 ? 39.630 0.698 -65.776 1.00 71.88 195 GLN A O 1
#

Radius of gyration: 40.54 Å; chains: 1; bounding box: 83×35×138 Å

Organism: NCBI:txid979761

Foldseek 3Di:
DVVVVVVPPDCPVVVVVVVVVVVVLVVVVVVQVVDPCSCVVCVPPHPPDDQPVHDPVVVVVVVVVVVVVVVVPPDDDDDDDDDDDDDDDPDVVPVVVVVVVVVVVVVVVVVVVVVVVVVVVVVVVVVVVVVVVVVVVVVVVVVVVVVVVVVVVVVVVVVVVVVVVVVVVVVVVVVVVVVVVVVVVVVVVVVVVVD

Sequence (195 aa):
LINNAFIKADDRWKQAWLENRLRYVEIAENMSYHIPGFRETFINWFPKEIYYTATPYQVKQYWRRVARIDEEIIFEDDSTSQSTEQSPTTANNKELEEKLTDQNQIMLDEFSNIKERFVQQEQHFNTLRCDISSEFQKSMEMSQQDIEKMYQRNIEANKEISDVKEDLAEIKGDVVKIQSDIHAILEALRGIQRQ

pLDDT: mean 78.12, std 19.75, range [30.31, 98.69]

Secondary structure (DSSP, 8-state):
-GGGTSTTS-THHHHHHHHHHHHHHHHHHHHHTTSTTHHHH-TTSS-SS--SS--HHHHHHHHHHHHHHTTTSS----------------SSHHHHHHHHHHHHHHHHHHHHHHHHHHHHHHHHHHHHHHHHHHHHHHHHHHHHHHHHHHHHHHHHHHHHHHHHHHHHHHHHHHHHHHHHHHHHHHHHHHHHTT-